Protein AF-A0A4Q7PN05-F1 (afdb_monomer)

Organism: NCBI:txid1796618

Radius of gyration: 28.29 Å; Cα contacts (8 Å, |Δi|>4): 437; chains: 1; bounding box: 83×48×104 Å

InterPro domains:
  IPR012902 Prokaryotic N-terminal methylation site [PF07963] (8-31)
  IPR012902 Prokaryotic N-terminal methylation site [PS00409] (10-30)
  IPR012902 Prokaryotic N-terminal methylation site [TIGR02532] (9-31)
  IPR040599 Pilin PilJ, C-terminal [PF18223] (161-257)
  IPR045584 Pilin-like [SSF54523] (12-116)

Mean predicted aligned error: 11.23 Å

Sequence (287 aa):
MSGRKESQKKGFTLVELIVVLVILAILAAILVPALLRYIDKAKSAEAVLSCRQLVNSSQAVATALYAKYPVNEVGEAINSADQKDEVKKLADVPGSLVGDIFIDTGKVSRLIYRHSDNTVVVYDVTQNPVYQIDPEATSSISAVEQAIRNGNQDASDLHANGNRYPGRESVIAEMVKNGGLLAVDSYQKRGTVYQNDSDQLYWRPYYIDITNPQSFLFANTGNTGHAKWEAKLVYYNGSIYQSTKKDANGNYIGISIASVSNTKNGGISDISQLPDWLTANGFVKVK

Secondary structure (DSSP, 8-state):
----------PPPHHHHHHHHHHHHHHHHHHHHHHHHHHHHHHHHHHHHHHHHHHHHHHHHHHHHTTTS-TTTHHHHTTSHHHHHHHHHHH--SSEEEEEEEEETTEEEEEEEE-TT--EEEEETTSSSSEEE-TTHHHHHHHHHHHHHHHHHHHHHHHHTT-SS--HHHHHHHHHHTT-PPBPPHHHHTTSTTTT-SSPEEEEEEES-SSS--EEEEEEES-SS----EESEEEETTEEEEE--B-TTS-B--EE-TTTT-GGGT--SSGGGHHHHHHHTTEEE--

Structure (mmCIF, N/CA/C/O backbone):
data_AF-A0A4Q7PN05-F1
#
_entry.id   AF-A0A4Q7PN05-F1
#
loop_
_atom_site.group_PDB
_atom_site.id
_atom_site.type_symbol
_atom_site.label_atom_id
_atom_site.label_alt_id
_atom_site.label_comp_id
_atom_site.label_asym_id
_atom_site.label_entity_id
_atom_site.label_seq_id
_atom_site.pdbx_PDB_ins_code
_atom_site.Cartn_x
_atom_site.Cartn_y
_atom_site.Cartn_z
_atom_site.occupancy
_atom_site.B_iso_or_equiv
_atom_site.auth_seq_id
_atom_site.auth_comp_id
_atom_site.auth_asym_id
_atom_site.auth_atom_id
_atom_site.pdbx_PDB_model_num
ATOM 1 N N . MET A 1 1 ? -59.391 -11.001 75.889 1.00 44.75 1 MET A N 1
ATOM 2 C CA . MET A 1 1 ? -59.526 -10.534 74.489 1.00 44.75 1 MET A CA 1
ATOM 3 C C . MET A 1 1 ? -58.151 -10.078 74.021 1.00 44.75 1 MET A C 1
ATOM 5 O O . MET A 1 1 ? -57.627 -9.129 74.584 1.00 44.75 1 MET A O 1
ATOM 9 N N . SER A 1 2 ? -57.518 -10.815 73.104 1.00 51.88 2 SER A N 1
ATOM 10 C CA . SER A 1 2 ? -56.170 -10.505 72.598 1.00 51.88 2 SER A CA 1
ATOM 11 C C . SER A 1 2 ? -56.290 -9.619 71.357 1.00 51.88 2 SER A C 1
ATOM 13 O O . SER A 1 2 ? -56.855 -10.046 70.351 1.00 51.88 2 SER A O 1
ATOM 15 N N . GLY A 1 3 ? -55.829 -8.370 71.447 1.00 51.62 3 GLY A N 1
ATOM 16 C CA . GLY A 1 3 ? -55.840 -7.417 70.338 1.00 51.62 3 GLY A CA 1
ATOM 17 C C . GLY A 1 3 ? -54.749 -7.751 69.322 1.00 51.62 3 GLY A C 1
ATOM 18 O O . GLY A 1 3 ? -53.561 -7.614 69.611 1.00 51.62 3 GLY A O 1
ATOM 19 N N . ARG A 1 4 ? -55.143 -8.190 68.123 1.00 62.84 4 ARG A N 1
ATOM 20 C CA . ARG A 1 4 ? -54.238 -8.365 66.978 1.00 62.84 4 ARG A CA 1
ATOM 21 C C . ARG A 1 4 ? -53.712 -6.987 66.556 1.00 62.84 4 ARG A C 1
ATOM 23 O O . ARG A 1 4 ? -54.477 -6.162 66.072 1.00 62.84 4 ARG A O 1
ATOM 30 N N . LYS A 1 5 ? -52.409 -6.737 66.728 1.00 60.91 5 LYS A N 1
ATOM 31 C CA . LYS A 1 5 ? -51.714 -5.623 66.064 1.00 60.91 5 LYS A CA 1
ATOM 32 C C . LYS A 1 5 ? -51.694 -5.908 64.562 1.00 60.91 5 LYS A C 1
ATOM 34 O O . LYS A 1 5 ? -50.945 -6.777 64.121 1.00 60.91 5 LYS A O 1
ATOM 39 N N . GLU A 1 6 ? -52.512 -5.202 63.788 1.00 64.06 6 GLU A N 1
ATOM 40 C CA . GLU A 1 6 ? -52.357 -5.157 62.335 1.00 64.06 6 GLU A CA 1
ATOM 41 C C . GLU A 1 6 ? -51.051 -4.433 62.001 1.00 64.06 6 GLU A C 1
ATOM 43 O O . GLU A 1 6 ? -50.861 -3.254 62.309 1.00 64.06 6 GLU A O 1
ATOM 48 N N . SER A 1 7 ? -50.113 -5.157 61.399 1.00 65.38 7 SER A N 1
ATOM 49 C CA . SER A 1 7 ? -48.927 -4.567 60.801 1.00 65.38 7 SER A CA 1
ATOM 50 C C . SER A 1 7 ? -49.359 -3.784 59.562 1.00 65.38 7 SER A C 1
ATOM 52 O O . SER A 1 7 ? -49.686 -4.364 58.528 1.00 65.38 7 SER A O 1
ATOM 54 N N . GLN A 1 8 ? -49.373 -2.452 59.661 1.00 64.62 8 GLN A N 1
ATOM 55 C CA . GLN A 1 8 ? -49.556 -1.591 58.495 1.00 64.62 8 GLN A CA 1
ATOM 56 C C . GLN A 1 8 ? -48.448 -1.898 57.485 1.00 64.62 8 GLN A C 1
ATOM 58 O O . GLN A 1 8 ? -47.282 -1.544 57.682 1.00 64.62 8 GLN A O 1
ATOM 63 N N . LYS A 1 9 ? -48.803 -2.593 56.403 1.00 64.94 9 LYS A N 1
ATOM 64 C CA . LYS A 1 9 ? -47.917 -2.767 55.258 1.00 64.94 9 LYS A CA 1
ATOM 65 C C . LYS A 1 9 ? -47.747 -1.392 54.619 1.00 64.94 9 LYS A C 1
ATOM 67 O O . LYS A 1 9 ? -48.668 -0.895 53.979 1.00 64.94 9 LYS A O 1
ATOM 72 N N . LYS A 1 10 ? -46.586 -0.764 54.825 1.00 68.50 10 LYS A N 1
ATOM 73 C CA . LYS A 1 10 ? -46.183 0.442 54.093 1.00 68.50 10 LYS A CA 1
ATOM 74 C C . LYS A 1 10 ? -46.080 0.071 52.611 1.00 68.50 10 LYS A C 1
ATOM 76 O O . LYS A 1 10 ? -45.123 -0.582 52.205 1.00 68.50 10 LYS A O 1
ATOM 81 N N . GLY A 1 11 ? -47.117 0.390 51.841 1.00 70.31 11 GLY A N 1
ATOM 82 C CA . GLY A 1 11 ? -47.121 0.229 50.392 1.00 70.31 11 GLY A CA 1
ATOM 83 C C . GLY A 1 11 ? -46.230 1.286 49.752 1.00 70.31 11 GLY A C 1
ATOM 84 O O . GLY A 1 11 ? -46.297 2.453 50.127 1.00 70.31 11 GLY A O 1
ATOM 85 N N . PHE A 1 12 ? -45.391 0.861 48.811 1.00 75.81 12 PHE A N 1
ATOM 86 C CA . PHE A 1 12 ? -44.580 1.747 47.978 1.00 75.81 12 PHE A CA 1
ATOM 87 C C . PHE A 1 12 ? -45.509 2.661 47.167 1.00 75.81 12 PHE A C 1
ATOM 89 O O . PHE A 1 12 ? -46.491 2.179 46.593 1.00 75.81 12 PHE A O 1
ATOM 96 N N . THR A 1 13 ? -45.246 3.967 47.125 1.00 87.25 13 THR A N 1
ATOM 97 C CA . THR A 1 13 ? -46.097 4.889 46.359 1.00 87.25 13 THR A CA 1
ATOM 98 C C . THR A 1 13 ? -45.749 4.834 44.868 1.00 87.25 13 THR A C 1
ATOM 100 O O . THR A 1 13 ? -44.591 4.660 44.488 1.00 87.25 13 THR A O 1
ATOM 103 N N . LEU A 1 14 ? -46.743 5.015 43.988 1.00 86.31 14 LEU A N 1
ATOM 104 C CA . LEU A 1 14 ? -46.501 5.130 42.538 1.00 86.31 14 LEU A CA 1
ATOM 105 C C . LEU A 1 14 ? -45.547 6.291 42.211 1.00 86.31 14 LEU A C 1
ATOM 107 O O . LEU A 1 14 ? -44.767 6.205 41.266 1.00 86.31 14 LEU A O 1
ATOM 111 N N . VAL A 1 15 ? -45.587 7.355 43.018 1.00 90.19 15 VAL A N 1
ATOM 112 C CA . VAL A 1 15 ? -44.711 8.523 42.875 1.00 90.19 15 VAL A CA 1
ATOM 113 C C . VAL A 1 15 ? -43.251 8.153 43.143 1.00 90.19 15 VAL A C 1
ATOM 115 O O . VAL A 1 15 ? -42.394 8.492 42.331 1.00 90.19 15 VAL A O 1
ATOM 118 N N . GLU A 1 16 ? -42.956 7.411 44.217 1.00 88.56 16 GLU A N 1
ATOM 119 C CA . GLU A 1 16 ? -41.589 6.944 44.509 1.00 88.56 16 GLU A CA 1
ATOM 120 C C . GLU A 1 16 ? -41.024 6.087 43.374 1.00 88.56 16 GLU A C 1
ATOM 122 O O . GLU A 1 16 ? -39.863 6.247 43.002 1.00 88.56 16 GLU A O 1
ATOM 127 N N . LEU A 1 17 ? -41.846 5.223 42.770 1.00 89.69 17 LEU A N 1
ATOM 128 C CA . LEU A 1 17 ? -41.410 4.400 41.644 1.00 89.69 17 LEU A CA 1
ATOM 129 C C . LEU A 1 17 ? -41.073 5.254 40.409 1.00 89.69 17 LEU A C 1
ATOM 131 O O . LEU A 1 17 ? -40.029 5.056 39.790 1.00 89.69 17 LEU A O 1
ATOM 135 N N . ILE A 1 18 ? -41.925 6.223 40.061 1.00 93.50 18 ILE A N 1
ATOM 136 C CA . ILE A 1 18 ? -41.719 7.077 38.880 1.00 93.50 18 ILE A CA 1
ATOM 137 C C . ILE A 1 18 ? -40.471 7.951 39.044 1.00 93.50 18 ILE A C 1
ATOM 139 O O . ILE A 1 18 ? -39.690 8.064 38.102 1.00 93.50 18 ILE A O 1
ATOM 143 N N . VAL A 1 19 ? -40.234 8.521 40.231 1.00 93.56 19 VAL A N 1
ATOM 144 C CA . VAL A 1 19 ? -39.029 9.331 40.489 1.00 93.56 19 VAL A CA 1
ATOM 145 C C . VAL A 1 19 ? -37.759 8.496 40.303 1.00 93.56 19 VAL A C 1
ATOM 147 O O . VAL A 1 19 ? -36.818 8.950 39.651 1.00 93.56 19 VAL A O 1
ATOM 150 N N . VAL A 1 20 ? -37.740 7.256 40.803 1.00 94.25 20 VAL A N 1
ATOM 151 C CA . VAL A 1 20 ? -36.597 6.346 40.620 1.00 94.25 20 VAL A CA 1
ATOM 152 C C . VAL A 1 20 ? -36.382 6.016 39.142 1.00 94.25 20 VAL A C 1
ATOM 154 O O . VAL A 1 20 ? -35.250 6.084 38.665 1.00 94.25 20 VAL A O 1
ATOM 157 N N . LEU A 1 21 ? -37.449 5.716 38.395 1.00 94.81 21 LEU A N 1
ATOM 158 C CA . LEU A 1 21 ? -37.356 5.435 36.958 1.00 94.81 21 LEU A CA 1
ATOM 159 C C . LEU A 1 21 ? -36.824 6.636 36.166 1.00 94.81 21 LEU A C 1
ATOM 161 O O . LEU A 1 21 ? -36.001 6.454 35.271 1.00 94.81 21 LEU A O 1
ATOM 165 N N . VAL A 1 22 ? -37.238 7.857 36.518 1.00 96.38 22 VAL A N 1
ATOM 166 C CA . VAL A 1 22 ? -36.736 9.089 35.891 1.00 96.38 22 VAL A CA 1
ATOM 167 C C . VAL A 1 22 ? -35.238 9.264 36.151 1.00 96.38 22 VAL A C 1
ATOM 169 O O . VAL A 1 22 ? -34.487 9.537 35.216 1.00 96.38 22 VAL A O 1
ATOM 172 N N . ILE A 1 23 ? -34.776 9.053 37.387 1.00 96.25 23 ILE A N 1
ATOM 173 C CA . ILE A 1 23 ? -33.344 9.148 37.717 1.00 96.25 23 ILE A CA 1
ATOM 174 C C . ILE A 1 23 ? -32.539 8.081 36.956 1.00 96.25 23 ILE A C 1
ATOM 176 O O . ILE A 1 23 ? -31.510 8.403 36.362 1.00 96.25 23 ILE A O 1
ATOM 180 N N . LEU A 1 24 ? -33.016 6.830 36.912 1.00 96.19 24 LEU A N 1
ATOM 181 C CA . LEU A 1 24 ? -32.369 5.750 36.155 1.00 96.19 24 LEU A CA 1
ATOM 182 C C . LEU A 1 24 ? -32.301 6.057 34.655 1.00 96.19 24 LEU A C 1
ATOM 184 O O . LEU A 1 24 ? -31.268 5.807 34.034 1.00 96.19 24 LEU A O 1
ATOM 188 N N . ALA A 1 25 ? -33.359 6.636 34.083 1.00 95.88 25 ALA A N 1
ATOM 189 C CA . ALA A 1 25 ? -33.387 7.027 32.677 1.00 95.88 25 ALA A CA 1
ATOM 190 C C . ALA A 1 25 ? -32.345 8.113 32.360 1.00 95.88 25 ALA A C 1
ATOM 192 O O . ALA A 1 25 ? -31.621 7.992 31.372 1.00 95.88 25 ALA A O 1
ATOM 193 N N . ILE A 1 26 ? -32.213 9.135 33.215 1.00 96.19 26 ILE A N 1
ATOM 194 C CA . ILE A 1 26 ? -31.213 10.204 33.048 1.00 96.19 26 ILE A CA 1
ATOM 195 C C . ILE A 1 26 ? -29.788 9.639 33.142 1.00 96.19 26 ILE A C 1
ATOM 197 O O . ILE A 1 26 ? -28.943 9.951 32.302 1.00 96.19 26 ILE A O 1
ATOM 201 N N . LEU A 1 27 ? -29.516 8.778 34.130 1.00 96.44 27 LEU A N 1
ATOM 202 C CA . LEU A 1 27 ? -28.201 8.149 34.288 1.00 96.44 27 LEU A CA 1
ATOM 203 C C . LEU A 1 27 ? -27.853 7.250 33.096 1.00 96.44 27 LEU A C 1
ATOM 205 O O . LEU A 1 27 ? -26.744 7.333 32.567 1.00 96.44 27 LEU A O 1
ATOM 209 N N . ALA A 1 28 ? -28.802 6.427 32.640 1.00 93.69 28 ALA A N 1
ATOM 210 C CA . ALA A 1 28 ? -28.613 5.558 31.484 1.00 93.69 28 ALA A CA 1
ATOM 211 C C . ALA A 1 28 ? -28.325 6.363 30.205 1.00 93.69 28 ALA A C 1
ATOM 213 O O . ALA A 1 28 ? -27.425 5.996 29.449 1.00 93.69 28 ALA A O 1
ATOM 214 N N . ALA A 1 29 ? -29.020 7.487 29.994 1.00 94.56 29 ALA A N 1
ATOM 215 C CA . ALA A 1 29 ? -28.828 8.344 28.822 1.00 94.56 29 ALA A CA 1
ATOM 216 C C . ALA A 1 29 ? -27.398 8.905 28.707 1.00 94.56 29 ALA A C 1
ATOM 218 O O . ALA A 1 29 ? -26.887 9.052 27.600 1.00 94.56 29 ALA A O 1
ATOM 219 N N . ILE A 1 30 ? -26.734 9.180 29.835 1.00 92.88 30 ILE A N 1
ATOM 220 C CA . ILE A 1 30 ? -25.345 9.669 29.860 1.00 92.88 30 ILE A CA 1
ATOM 221 C C . ILE A 1 30 ? -24.347 8.501 29.800 1.00 92.88 30 ILE A C 1
ATOM 223 O O . ILE A 1 30 ? -23.320 8.587 29.124 1.00 92.88 30 ILE A O 1
ATOM 227 N N . LEU A 1 31 ? -24.640 7.395 30.490 1.00 91.12 31 LEU A N 1
ATOM 228 C CA . LEU A 1 31 ? -23.720 6.266 30.637 1.00 91.12 31 LEU A CA 1
ATOM 229 C C . LEU A 1 31 ? -23.560 5.445 29.350 1.00 91.12 31 LEU A C 1
ATOM 231 O O . LEU A 1 31 ? -22.439 5.077 29.001 1.00 91.12 31 LEU A O 1
ATOM 235 N N . VAL A 1 32 ? -24.654 5.165 28.635 1.00 87.56 32 VAL A N 1
ATOM 236 C CA . VAL A 1 32 ? -24.642 4.332 27.419 1.00 87.56 32 VAL A CA 1
ATOM 237 C C . VAL A 1 32 ? -23.693 4.869 26.334 1.00 87.56 32 VAL A C 1
ATOM 239 O O . VAL A 1 32 ? -22.823 4.108 25.905 1.00 87.56 32 VAL A O 1
ATOM 242 N N . PRO A 1 33 ? -23.760 6.146 25.897 1.00 80.38 33 PRO A N 1
ATOM 243 C CA . PRO A 1 33 ? -22.845 6.650 24.869 1.00 80.38 33 PRO A CA 1
ATOM 244 C C . PRO A 1 33 ? -21.384 6.670 25.336 1.00 80.38 33 PRO A C 1
ATOM 246 O O . PRO A 1 33 ? -20.478 6.428 24.537 1.00 80.38 33 PRO A O 1
ATOM 249 N N . ALA A 1 34 ? -21.130 6.916 26.626 1.00 83.19 34 ALA A N 1
ATOM 250 C CA . ALA A 1 34 ? -19.782 6.840 27.180 1.00 83.19 34 ALA A CA 1
ATOM 251 C C . ALA A 1 34 ? -19.235 5.406 27.116 1.00 83.19 34 ALA A C 1
ATOM 253 O O . ALA A 1 34 ? -18.113 5.202 26.651 1.00 83.19 34 ALA A O 1
ATOM 254 N N . LEU A 1 35 ? -20.037 4.417 27.520 1.00 86.00 35 LEU A N 1
ATOM 255 C CA . LEU A 1 35 ? -19.669 3.003 27.486 1.00 86.00 35 LEU A CA 1
ATOM 256 C C . LEU A 1 35 ? -19.366 2.522 26.060 1.00 86.00 35 LEU A C 1
ATOM 258 O O . LEU A 1 35 ? -18.347 1.868 25.853 1.00 86.00 35 LEU A O 1
ATOM 262 N N . LEU A 1 36 ? -20.193 2.892 25.076 1.00 78.25 36 LEU A N 1
ATOM 263 C CA . LEU A 1 36 ? -19.959 2.545 23.668 1.00 78.25 36 LEU A CA 1
ATOM 264 C C . LEU A 1 36 ? -18.602 3.068 23.174 1.00 78.25 36 LEU A C 1
ATOM 266 O O . LEU A 1 36 ? -17.814 2.305 22.623 1.00 78.25 36 LEU A O 1
ATOM 270 N N . ARG A 1 37 ? -18.256 4.324 23.487 1.00 72.81 37 ARG A N 1
ATOM 271 C CA . ARG A 1 37 ? -16.940 4.891 23.139 1.00 72.81 37 ARG A CA 1
ATOM 272 C C . ARG A 1 37 ? -15.773 4.150 23.795 1.00 72.81 37 ARG A C 1
ATOM 274 O O . ARG A 1 37 ? -14.710 4.028 23.188 1.00 72.81 37 ARG A O 1
ATOM 281 N N . TYR A 1 38 ? -15.938 3.684 25.034 1.00 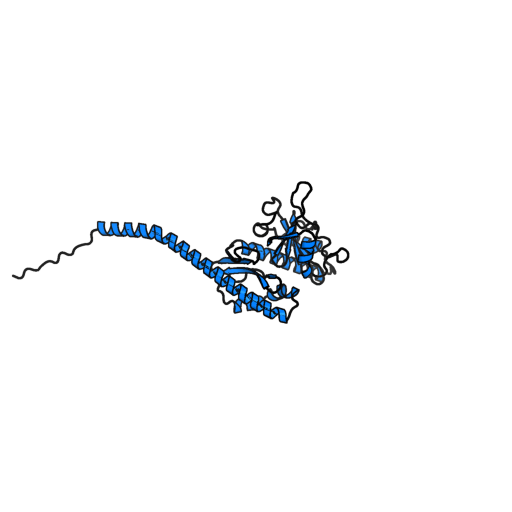85.81 38 TYR A N 1
ATOM 282 C CA . TYR A 1 38 ? -14.913 2.878 25.705 1.00 85.81 38 TYR A CA 1
ATOM 283 C C . TYR A 1 38 ? -14.732 1.516 25.035 1.00 85.81 38 TYR A C 1
ATOM 285 O O . TYR A 1 38 ? -13.593 1.086 24.859 1.00 85.81 38 TYR A O 1
ATOM 293 N N . ILE A 1 39 ? -15.829 0.875 24.627 1.00 82.12 39 ILE A N 1
ATOM 294 C CA . ILE A 1 39 ? -15.796 -0.391 23.889 1.00 82.12 39 ILE A CA 1
ATOM 295 C C . ILE A 1 39 ? -15.078 -0.202 22.548 1.00 82.12 39 ILE A C 1
ATOM 297 O O . ILE A 1 39 ? -14.166 -0.966 22.242 1.00 82.12 39 ILE A O 1
ATOM 301 N N . ASP A 1 40 ? -15.409 0.842 21.786 1.00 75.50 40 ASP A N 1
ATOM 302 C CA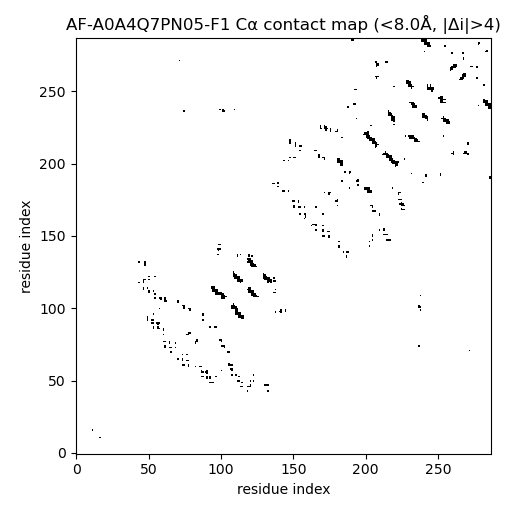 . ASP A 1 40 ? -14.767 1.114 20.492 1.00 75.50 40 ASP A CA 1
ATOM 303 C C . ASP A 1 40 ? -13.268 1.402 20.644 1.00 75.50 40 ASP A C 1
ATOM 305 O O . ASP A 1 40 ? -12.445 0.927 19.857 1.00 75.50 40 ASP A O 1
ATOM 309 N N . LYS A 1 41 ? -12.884 2.125 21.704 1.00 82.31 41 LYS A N 1
ATOM 310 C CA . LYS A 1 41 ? -11.476 2.367 22.036 1.00 82.31 41 LYS A CA 1
ATOM 311 C C . LYS A 1 41 ? -10.745 1.078 22.419 1.00 82.31 41 LYS A C 1
ATOM 313 O O . LYS A 1 41 ? -9.588 0.915 22.036 1.00 82.31 41 LYS A O 1
ATOM 318 N N . ALA A 1 42 ? -11.393 0.182 23.162 1.00 85.81 42 ALA A N 1
ATOM 319 C CA . ALA A 1 42 ? -10.818 -1.108 23.536 1.00 85.81 42 ALA A CA 1
ATOM 320 C C . ALA A 1 42 ? -10.600 -1.997 22.304 1.00 85.81 42 ALA A C 1
ATOM 322 O O . ALA A 1 42 ? -9.487 -2.477 22.107 1.00 85.81 42 ALA A O 1
ATOM 323 N N . LYS A 1 43 ? -11.606 -2.108 21.426 1.00 87.19 43 LYS A N 1
ATOM 324 C CA . LYS A 1 43 ? -11.507 -2.826 20.142 1.00 87.19 43 LYS A CA 1
ATOM 325 C C . LYS A 1 43 ? -10.391 -2.278 19.257 1.00 87.19 43 LYS A C 1
ATOM 327 O O . LYS A 1 43 ? -9.555 -3.020 18.755 1.00 87.19 43 LYS A O 1
ATOM 332 N N . SER A 1 44 ? -10.323 -0.952 19.134 1.00 86.50 44 SER A N 1
ATOM 333 C CA . SER A 1 44 ? -9.263 -0.259 18.395 1.00 86.50 44 SER A CA 1
ATOM 334 C C . SER A 1 44 ? -7.869 -0.592 18.941 1.00 86.50 44 SER A C 1
ATOM 336 O O . SER A 1 44 ? -6.941 -0.858 18.178 1.00 86.50 44 SER A O 1
ATOM 338 N N . ALA A 1 45 ? -7.709 -0.599 20.267 1.00 91.69 45 ALA A N 1
ATOM 339 C CA . ALA A 1 45 ? -6.445 -0.942 20.909 1.00 91.69 45 ALA A CA 1
ATOM 340 C C . ALA A 1 45 ? -6.073 -2.419 20.699 1.00 91.69 45 ALA A C 1
ATOM 342 O O . ALA A 1 45 ? -4.921 -2.715 20.384 1.00 91.69 45 ALA A O 1
ATOM 343 N N . GLU A 1 46 ? -7.038 -3.330 20.820 1.00 95.31 46 GLU A N 1
ATOM 344 C CA . GLU A 1 46 ? -6.862 -4.765 20.572 1.00 95.31 46 GLU A CA 1
ATOM 345 C C . GLU A 1 46 ? -6.442 -5.049 19.123 1.00 95.31 46 GLU A C 1
ATOM 347 O O . GLU A 1 46 ? -5.487 -5.794 18.884 1.00 95.31 46 GLU A O 1
ATOM 352 N N . ALA A 1 47 ? -7.074 -4.384 18.151 1.00 94.00 47 ALA A N 1
ATOM 353 C CA . ALA A 1 47 ? -6.708 -4.493 16.743 1.00 94.00 47 ALA A CA 1
ATOM 354 C C . ALA A 1 47 ? -5.268 -4.016 16.487 1.00 94.00 47 ALA A C 1
ATOM 356 O O . ALA A 1 47 ? -4.516 -4.669 15.762 1.00 94.00 47 ALA A O 1
ATOM 357 N N . VAL A 1 48 ? -4.846 -2.909 17.113 1.00 96.00 48 VAL A N 1
ATOM 358 C CA . VAL A 1 48 ? -3.466 -2.400 17.005 1.00 96.00 48 VAL A CA 1
ATOM 359 C C . VAL A 1 48 ? -2.458 -3.347 17.662 1.00 96.00 48 VAL A C 1
ATOM 361 O O . VAL A 1 48 ? -1.377 -3.554 17.111 1.00 96.00 48 VAL A O 1
ATOM 364 N N . LEU A 1 49 ? -2.786 -3.942 18.813 1.00 97.12 49 LEU A N 1
ATOM 365 C CA . LEU A 1 49 ? -1.934 -4.938 19.474 1.00 97.12 49 LEU A CA 1
ATOM 366 C C . LEU A 1 49 ? -1.787 -6.207 18.629 1.00 97.12 49 LEU A C 1
ATOM 368 O O . LEU A 1 49 ? -0.671 -6.679 18.427 1.00 97.12 49 LEU A O 1
ATOM 372 N N . SER A 1 50 ? -2.888 -6.695 18.061 1.00 97.50 50 SER A N 1
ATOM 373 C CA . SER A 1 50 ? -2.872 -7.828 17.133 1.00 97.50 50 SER A CA 1
ATOM 374 C C . SER A 1 50 ? -2.030 -7.522 15.889 1.00 97.50 50 SER A C 1
ATOM 376 O O . SER A 1 50 ? -1.212 -8.334 15.468 1.00 97.50 50 SER A O 1
ATOM 378 N N . CYS A 1 51 ? -2.155 -6.313 15.329 1.00 96.88 51 CYS A N 1
ATOM 379 C CA . CYS A 1 51 ? -1.320 -5.877 14.210 1.00 96.88 51 CYS A CA 1
ATOM 380 C C . CYS A 1 51 ? 0.174 -5.867 14.583 1.00 96.88 51 CYS A C 1
ATOM 382 O O . CYS A 1 51 ? 0.998 -6.363 13.822 1.00 96.88 51 CYS A O 1
ATOM 384 N N . ARG A 1 52 ? 0.539 -5.388 15.781 1.00 97.62 52 ARG A N 1
ATOM 385 C CA . ARG A 1 52 ? 1.927 -5.453 16.286 1.00 97.62 52 ARG A CA 1
ATOM 386 C C . ARG A 1 52 ? 2.448 -6.886 16.371 1.00 97.62 52 ARG A C 1
ATOM 388 O O . ARG A 1 52 ? 3.589 -7.139 15.994 1.00 97.62 52 ARG A O 1
ATOM 395 N N . GLN A 1 53 ? 1.627 -7.816 16.852 1.00 97.88 53 GLN A N 1
ATOM 396 C CA . GLN A 1 53 ? 1.990 -9.231 16.920 1.00 97.88 53 GLN A CA 1
ATOM 397 C C . GLN A 1 53 ? 2.210 -9.811 15.518 1.00 97.88 53 GLN A C 1
ATOM 399 O O . GLN A 1 53 ? 3.222 -10.467 15.282 1.00 97.88 53 GLN A O 1
ATOM 404 N N . LEU A 1 54 ? 1.350 -9.459 14.558 1.00 97.56 54 LEU A N 1
ATOM 405 C CA . LEU A 1 54 ? 1.522 -9.837 13.157 1.00 97.56 54 LEU A CA 1
ATOM 406 C C . LEU A 1 54 ? 2.810 -9.263 12.543 1.00 97.56 54 LEU A C 1
ATOM 408 O O . LEU A 1 54 ? 3.507 -9.983 11.830 1.00 97.56 54 LEU A O 1
ATOM 412 N N . VAL A 1 55 ? 3.162 -8.005 12.834 1.00 97.88 55 VAL A N 1
ATOM 413 C CA . VAL A 1 55 ? 4.434 -7.388 12.401 1.00 97.88 55 VAL A CA 1
ATOM 414 C C . VAL A 1 55 ? 5.630 -8.154 12.961 1.00 97.88 55 VAL A C 1
ATOM 416 O O . VAL A 1 55 ? 6.554 -8.468 12.214 1.00 97.88 55 VAL A O 1
ATOM 419 N N . ASN A 1 56 ? 5.607 -8.508 14.247 1.00 97.94 56 ASN A N 1
ATOM 420 C CA . ASN A 1 56 ? 6.694 -9.259 14.875 1.00 97.94 56 ASN A CA 1
ATOM 421 C C . ASN A 1 56 ? 6.864 -10.653 14.253 1.00 97.94 56 ASN A C 1
ATOM 423 O O . ASN A 1 56 ? 7.987 -11.056 13.951 1.00 97.94 56 ASN A O 1
ATOM 427 N N . SER A 1 57 ? 5.765 -11.368 14.007 1.00 98.00 57 SER A N 1
ATOM 428 C CA . SER A 1 57 ? 5.804 -12.679 13.347 1.00 98.00 57 SER A CA 1
ATOM 429 C C . SER A 1 57 ? 6.258 -12.573 11.892 1.00 98.00 57 SER A C 1
ATOM 431 O O . SER A 1 57 ? 7.085 -13.366 11.447 1.00 98.00 57 SER A O 1
ATOM 433 N N . SER A 1 58 ? 5.810 -11.538 11.174 1.00 97.56 58 SER A N 1
ATOM 434 C CA . SER A 1 58 ? 6.289 -11.220 9.822 1.00 97.56 58 SER A CA 1
ATOM 435 C C . SER A 1 58 ? 7.799 -10.974 9.811 1.00 97.56 58 SER A C 1
ATOM 437 O O . SER A 1 58 ? 8.513 -11.512 8.968 1.00 97.56 58 SER A O 1
ATOM 439 N N . GLN A 1 59 ? 8.311 -10.222 10.789 1.00 97.56 59 GLN A N 1
ATOM 440 C CA . GLN A 1 59 ? 9.743 -9.976 10.940 1.00 97.56 59 GLN A CA 1
ATOM 441 C C . GLN A 1 59 ? 10.519 -11.262 11.249 1.00 97.56 59 GLN A C 1
ATOM 443 O O . GLN A 1 59 ? 11.621 -11.447 10.727 1.00 97.56 59 GLN A O 1
ATOM 448 N N . ALA A 1 60 ? 9.974 -12.158 12.075 1.00 97.44 60 ALA A N 1
ATOM 449 C CA . ALA A 1 60 ? 10.609 -13.437 12.380 1.00 97.44 60 ALA A CA 1
ATOM 450 C C . ALA A 1 60 ? 10.741 -14.314 11.123 1.00 97.44 60 ALA A C 1
ATOM 452 O O . ALA A 1 60 ? 11.833 -14.811 10.837 1.00 97.44 60 ALA A O 1
ATOM 453 N N . VAL A 1 61 ? 9.672 -14.426 10.326 1.00 97.00 61 VAL A N 1
ATOM 454 C CA . VAL A 1 61 ? 9.689 -15.170 9.054 1.00 97.00 61 VAL A CA 1
ATOM 455 C C . VAL A 1 61 ? 10.642 -14.524 8.050 1.00 97.00 61 VAL A C 1
ATOM 457 O O . VAL A 1 61 ? 11.490 -15.216 7.491 1.00 97.00 61 VAL A O 1
ATOM 460 N N . ALA A 1 62 ? 10.594 -13.197 7.885 1.00 95.56 62 ALA A N 1
ATOM 461 C CA . ALA A 1 62 ? 11.539 -12.464 7.039 1.00 95.56 62 ALA A CA 1
ATOM 462 C C . ALA A 1 62 ? 12.996 -12.770 7.420 1.00 95.56 62 ALA 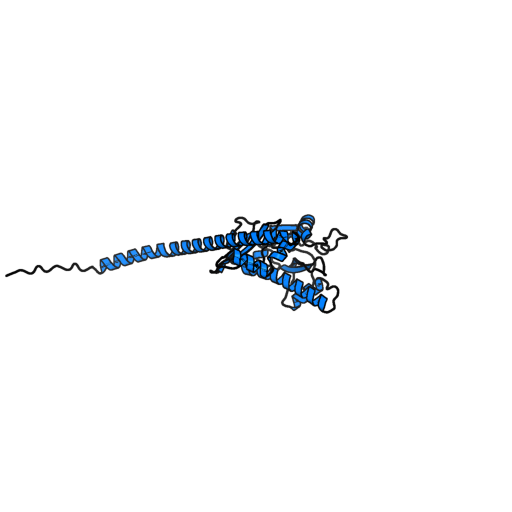A C 1
ATOM 464 O O . ALA A 1 62 ? 13.827 -13.056 6.562 1.00 95.56 62 ALA A O 1
ATOM 465 N N . THR A 1 63 ? 13.290 -12.770 8.724 1.00 95.38 63 THR A N 1
ATOM 466 C CA . THR A 1 63 ? 14.623 -13.075 9.264 1.00 95.38 63 THR A CA 1
ATOM 467 C C . THR A 1 63 ? 15.078 -14.487 8.896 1.00 95.38 63 THR A C 1
ATOM 469 O O . THR A 1 63 ? 16.224 -14.675 8.494 1.00 95.38 63 THR A O 1
ATOM 472 N N . ALA A 1 64 ? 14.184 -15.477 8.972 1.00 94.69 64 ALA A N 1
ATOM 473 C CA . ALA A 1 64 ? 14.485 -16.847 8.557 1.00 94.69 64 ALA A CA 1
ATOM 474 C C . ALA A 1 64 ? 14.726 -16.969 7.040 1.00 94.69 64 ALA A C 1
ATOM 476 O O . ALA A 1 64 ? 15.556 -17.771 6.606 1.00 94.69 64 ALA A O 1
ATOM 477 N N . LEU A 1 65 ? 14.029 -16.169 6.229 1.00 94.38 65 LEU A N 1
ATOM 478 C CA . LEU A 1 65 ? 14.173 -16.167 4.772 1.00 94.38 65 LEU A CA 1
ATOM 479 C C . LEU A 1 65 ? 15.500 -15.564 4.302 1.00 94.38 65 LEU A C 1
ATOM 481 O O . LEU A 1 65 ? 16.040 -16.045 3.309 1.00 94.38 65 LEU A O 1
ATOM 485 N N . TYR A 1 66 ? 16.089 -14.617 5.040 1.00 92.25 66 TYR A N 1
ATOM 486 C CA . TYR A 1 66 ? 17.427 -14.089 4.724 1.00 92.25 66 TYR A CA 1
ATOM 487 C C . TYR A 1 66 ? 18.538 -15.149 4.749 1.00 92.25 66 TYR A C 1
ATOM 489 O O . TYR A 1 66 ? 19.595 -14.938 4.162 1.00 92.25 66 TYR A O 1
ATOM 497 N N . ALA A 1 67 ? 18.322 -16.299 5.394 1.00 91.50 67 ALA A N 1
ATOM 498 C CA . ALA A 1 67 ? 19.264 -17.418 5.337 1.00 91.50 67 ALA A CA 1
ATOM 499 C C . ALA A 1 67 ? 19.169 -18.231 4.030 1.00 91.50 67 ALA A C 1
ATOM 501 O O . ALA A 1 67 ? 20.039 -19.057 3.763 1.00 91.50 67 ALA A O 1
ATOM 502 N N . LYS A 1 68 ? 18.099 -18.046 3.246 1.00 90.75 68 LYS A N 1
ATOM 503 C CA . LYS A 1 68 ? 17.770 -18.856 2.061 1.00 90.75 68 LYS A CA 1
ATOM 504 C C . LYS A 1 68 ? 17.736 -18.055 0.763 1.00 90.75 68 LYS A C 1
ATOM 506 O O . LYS A 1 68 ? 17.993 -18.632 -0.287 1.00 90.75 68 LYS A O 1
ATOM 511 N N . TYR A 1 69 ? 17.419 -16.766 0.840 1.00 85.88 69 TYR A N 1
ATOM 512 C CA . TYR A 1 69 ? 17.221 -15.899 -0.317 1.00 85.88 69 TYR A CA 1
ATOM 513 C C . TYR A 1 69 ? 18.139 -14.670 -0.255 1.00 85.88 69 TYR A C 1
ATOM 515 O O . TYR A 1 69 ? 18.409 -14.165 0.842 1.00 85.88 69 TYR A O 1
ATOM 523 N N . PRO A 1 70 ? 18.593 -14.155 -1.411 1.00 83.06 70 PRO A N 1
ATOM 524 C CA . PRO A 1 70 ? 19.195 -12.831 -1.519 1.00 83.06 70 PRO A CA 1
ATOM 525 C C . PRO A 1 70 ? 18.313 -11.743 -0.896 1.00 83.06 70 PRO A C 1
ATOM 527 O O . PRO A 1 70 ? 17.085 -11.829 -0.909 1.00 83.06 70 PRO A O 1
ATOM 530 N N . VAL A 1 71 ? 18.935 -10.684 -0.369 1.00 79.56 71 VAL A N 1
ATOM 531 C CA . VAL A 1 71 ? 18.230 -9.615 0.366 1.00 79.56 71 VAL A CA 1
ATOM 532 C C . VAL A 1 71 ? 17.113 -8.969 -0.461 1.00 79.56 71 VAL A C 1
ATOM 534 O O . VAL A 1 71 ? 16.052 -8.662 0.077 1.00 79.56 71 VAL A O 1
ATOM 537 N N . ASN A 1 72 ? 17.340 -8.790 -1.761 1.00 71.88 72 ASN A N 1
ATOM 538 C CA . ASN A 1 72 ? 16.387 -8.215 -2.711 1.00 71.88 72 ASN A CA 1
ATOM 539 C C . ASN A 1 72 ? 15.213 -9.144 -3.066 1.00 71.88 72 ASN A C 1
ATOM 541 O O . ASN A 1 72 ? 14.218 -8.661 -3.593 1.00 71.88 72 ASN A O 1
ATOM 545 N N . GLU A 1 73 ? 15.288 -10.436 -2.747 1.00 79.75 73 GLU A N 1
ATOM 546 C CA . GLU A 1 73 ? 14.244 -11.422 -3.061 1.00 79.75 73 GLU A CA 1
ATOM 547 C C . GLU A 1 73 ? 13.360 -11.764 -1.851 1.00 79.75 73 GLU A C 1
ATOM 549 O O . GLU A 1 73 ? 12.265 -12.304 -2.007 1.00 79.75 73 GLU A O 1
ATOM 554 N N . VAL A 1 74 ? 13.778 -11.414 -0.626 1.00 85.00 74 VAL A N 1
ATOM 555 C CA . VAL A 1 74 ? 13.021 -11.754 0.595 1.00 85.00 74 VAL A CA 1
ATOM 556 C C . VAL A 1 74 ? 11.620 -11.141 0.607 1.00 85.00 74 VAL A C 1
ATOM 558 O O . VAL A 1 74 ? 10.687 -11.777 1.099 1.00 85.00 74 VAL A O 1
ATOM 561 N N . GLY A 1 75 ? 11.455 -9.937 0.049 1.00 81.56 75 GLY A N 1
ATOM 562 C CA . GLY A 1 75 ? 10.148 -9.291 -0.088 1.00 81.56 75 GLY A CA 1
ATOM 563 C C . GLY A 1 75 ? 9.172 -10.104 -0.941 1.00 81.56 75 GLY A C 1
ATOM 564 O O . GLY A 1 75 ? 8.001 -10.197 -0.600 1.00 81.56 75 GLY A O 1
ATOM 565 N N . GLU A 1 76 ? 9.634 -10.765 -1.998 1.00 78.56 76 GLU A N 1
ATOM 566 C CA . GLU A 1 76 ? 8.784 -11.668 -2.780 1.00 78.56 76 GLU A CA 1
ATOM 567 C C . GLU A 1 76 ? 8.573 -12.998 -2.045 1.00 78.56 76 GLU A C 1
ATOM 569 O O . GLU A 1 76 ? 7.442 -13.467 -1.901 1.00 78.56 76 GLU A O 1
ATOM 574 N N . ALA A 1 77 ? 9.648 -13.570 -1.494 1.00 86.19 77 ALA A N 1
ATOM 575 C CA . ALA A 1 77 ? 9.612 -14.871 -0.834 1.00 86.19 77 ALA A CA 1
ATOM 576 C C . ALA A 1 77 ? 8.629 -14.915 0.349 1.00 86.19 77 ALA A C 1
ATOM 578 O O . ALA A 1 77 ? 7.850 -15.869 0.466 1.00 86.19 77 ALA A O 1
ATOM 579 N N . ILE A 1 78 ? 8.613 -13.881 1.205 1.00 91.69 78 ILE A N 1
ATOM 580 C CA . ILE A 1 78 ? 7.686 -13.805 2.349 1.00 91.69 78 ILE A CA 1
ATOM 581 C C . ILE A 1 78 ? 6.223 -13.730 1.911 1.00 91.69 78 ILE A C 1
ATOM 583 O O . ILE A 1 78 ? 5.330 -14.112 2.666 1.00 91.69 78 ILE A O 1
ATOM 587 N N . ASN A 1 79 ? 5.970 -13.254 0.691 1.00 86.56 79 ASN A N 1
ATOM 588 C CA . ASN A 1 79 ? 4.624 -13.076 0.177 1.00 86.56 79 ASN A CA 1
ATOM 589 C C . ASN A 1 79 ? 4.051 -14.316 -0.522 1.00 86.56 79 ASN A C 1
ATOM 591 O O . ASN A 1 79 ? 2.873 -14.309 -0.891 1.00 86.56 79 ASN A O 1
ATOM 595 N N . SER A 1 80 ? 4.827 -15.398 -0.632 1.00 84.81 80 SER A N 1
ATOM 596 C CA . SER A 1 80 ? 4.312 -16.708 -1.038 1.00 84.81 80 SER A CA 1
ATOM 597 C C . SER A 1 80 ? 3.259 -17.241 -0.052 1.00 84.81 80 SER A C 1
ATOM 599 O O . SER A 1 80 ? 3.269 -16.910 1.137 1.00 84.81 80 SER A O 1
ATOM 601 N N . ALA A 1 81 ? 2.342 -18.080 -0.546 1.00 82.62 81 ALA A N 1
ATOM 602 C CA . ALA A 1 81 ? 1.238 -18.619 0.253 1.00 82.62 81 ALA A CA 1
ATOM 603 C C . ALA A 1 81 ? 1.733 -19.334 1.524 1.00 82.62 81 ALA A C 1
ATOM 605 O O . ALA A 1 81 ? 1.274 -19.019 2.620 1.00 82.62 81 ALA A O 1
ATOM 606 N N . ASP A 1 82 ? 2.737 -20.203 1.386 1.00 91.06 82 ASP A N 1
ATOM 607 C CA . ASP A 1 82 ? 3.301 -20.971 2.501 1.00 91.06 82 ASP A CA 1
ATOM 608 C C . ASP A 1 82 ? 3.903 -20.069 3.589 1.00 91.06 82 ASP A C 1
ATOM 610 O O . ASP A 1 82 ? 3.719 -20.316 4.782 1.00 91.06 82 ASP A O 1
ATOM 614 N N . GLN A 1 83 ? 4.613 -19.006 3.194 1.00 95.06 83 GLN A N 1
ATOM 615 C CA . GLN A 1 83 ? 5.239 -18.091 4.152 1.00 95.06 83 GLN A CA 1
ATOM 616 C C . GLN A 1 83 ? 4.202 -17.199 4.839 1.00 95.06 83 GLN A C 1
ATOM 618 O O . GLN A 1 83 ? 4.292 -16.989 6.048 1.00 95.06 83 GLN A O 1
ATOM 623 N N . LYS A 1 84 ? 3.171 -16.731 4.123 1.00 90.50 84 LYS A N 1
ATOM 624 C CA . LYS A 1 84 ? 2.054 -15.992 4.739 1.00 90.50 84 LYS A CA 1
ATOM 625 C C . LYS A 1 84 ? 1.257 -16.858 5.717 1.00 90.50 84 LYS A C 1
ATOM 627 O O . LYS A 1 84 ? 0.839 -16.357 6.765 1.00 90.50 84 LYS A O 1
ATOM 632 N N . ASP A 1 85 ? 1.083 -18.142 5.415 1.00 92.69 85 ASP A N 1
ATOM 633 C CA . ASP A 1 85 ? 0.463 -19.096 6.335 1.00 92.69 85 ASP A CA 1
ATOM 634 C C . ASP A 1 85 ? 1.308 -19.295 7.596 1.00 92.69 85 ASP A C 1
ATOM 636 O O . ASP A 1 85 ? 0.761 -19.332 8.700 1.00 92.69 85 ASP A O 1
ATOM 640 N N . GLU A 1 86 ? 2.634 -19.364 7.463 1.00 95.81 86 GLU A N 1
ATOM 641 C CA . GLU A 1 86 ? 3.543 -19.436 8.610 1.00 95.81 86 GLU A CA 1
ATOM 642 C C . GLU A 1 86 ? 3.494 -18.163 9.463 1.00 95.81 86 GLU A C 1
ATOM 644 O O . GLU A 1 86 ? 3.349 -18.242 10.684 1.00 95.81 86 GLU A O 1
ATOM 649 N N . VAL A 1 87 ? 3.507 -16.980 8.836 1.00 96.75 87 VAL A N 1
ATOM 650 C CA . VAL A 1 87 ? 3.321 -15.697 9.536 1.00 96.75 87 VAL A CA 1
ATOM 651 C C . VAL A 1 87 ? 2.022 -15.704 10.338 1.00 96.75 87 VAL A C 1
ATOM 653 O O . VAL A 1 87 ? 2.018 -15.301 11.501 1.00 96.75 87 VAL A O 1
ATOM 656 N N . LYS A 1 88 ? 0.922 -16.181 9.743 1.00 93.94 88 LYS A N 1
ATOM 657 C CA . LYS A 1 88 ? -0.383 -16.249 10.410 1.00 93.94 88 LYS A CA 1
ATOM 658 C C . LYS A 1 88 ? -0.368 -17.208 11.602 1.00 93.94 88 LYS A C 1
ATOM 660 O O . LYS A 1 88 ? -0.884 -16.850 12.658 1.00 93.94 88 LYS A O 1
ATOM 665 N N . LYS A 1 89 ? 0.231 -18.394 11.448 1.00 95.56 89 LYS A N 1
ATOM 666 C CA . LYS A 1 89 ? 0.370 -19.383 12.531 1.00 95.56 89 LYS A CA 1
ATOM 667 C C . LYS A 1 89 ? 1.199 -18.838 13.690 1.00 95.56 89 LYS A C 1
ATOM 669 O O . LYS A 1 89 ? 0.791 -18.978 14.834 1.00 95.56 89 LYS A O 1
ATOM 674 N N . LEU A 1 90 ? 2.328 -18.194 13.394 1.00 96.69 90 LEU A N 1
ATOM 675 C CA . LEU A 1 90 ? 3.201 -17.597 14.407 1.00 96.69 90 LEU A CA 1
ATOM 676 C C . LEU A 1 90 ? 2.563 -16.387 15.088 1.00 96.69 90 LEU A C 1
ATOM 678 O O . LEU A 1 90 ? 2.833 -16.123 16.255 1.00 96.69 90 LEU A O 1
ATOM 682 N N . ALA A 1 91 ? 1.774 -15.601 14.353 1.00 96.75 91 ALA A N 1
ATOM 683 C CA . ALA A 1 91 ? 1.080 -14.451 14.913 1.00 96.75 91 ALA A CA 1
ATOM 684 C C . ALA A 1 91 ? -0.028 -14.869 15.878 1.00 96.75 91 ALA A C 1
ATOM 686 O O . ALA A 1 91 ? -0.166 -14.207 16.894 1.00 96.75 91 ALA A O 1
ATOM 687 N N . ASP A 1 92 ? -0.784 -15.931 15.585 1.00 95.69 92 ASP A N 1
ATOM 688 C CA . ASP A 1 92 ? -1.916 -16.386 16.410 1.00 95.69 92 ASP A CA 1
ATOM 689 C C . ASP A 1 92 ? -2.862 -15.234 16.803 1.00 95.69 92 ASP A C 1
ATOM 691 O O . ASP A 1 92 ? -3.129 -14.951 17.970 1.00 95.69 92 ASP A O 1
ATOM 695 N N . VAL A 1 93 ? -3.312 -14.493 15.787 1.00 95.38 93 VAL A N 1
ATOM 696 C CA . VAL A 1 93 ? -4.194 -13.329 15.940 1.00 95.38 93 VAL A CA 1
ATOM 697 C C . VAL A 1 93 ? -5.571 -13.606 15.333 1.00 95.38 93 VAL A C 1
ATOM 699 O O . VAL A 1 93 ? -5.667 -14.329 14.339 1.00 95.38 93 VAL A O 1
ATOM 702 N N . PRO A 1 94 ? -6.652 -13.005 15.866 1.00 91.88 94 PRO A N 1
ATOM 703 C CA . PRO A 1 94 ? -8.023 -13.291 15.427 1.00 91.88 94 PRO A CA 1
ATOM 704 C C . PRO A 1 94 ? -8.350 -12.817 13.998 1.00 91.88 94 PRO A C 1
ATOM 706 O O . PRO A 1 94 ? -9.391 -13.178 13.452 1.00 91.88 94 PRO A O 1
ATOM 709 N N . GLY A 1 95 ? -7.501 -11.984 13.396 1.00 90.88 95 GLY A N 1
ATOM 710 C CA . GLY A 1 95 ? -7.684 -11.413 12.065 1.00 90.88 95 GLY A CA 1
ATOM 711 C C . GLY A 1 95 ? -6.763 -11.998 10.992 1.00 90.88 95 GLY A C 1
ATOM 712 O O . GLY A 1 95 ? -6.230 -13.101 11.100 1.00 90.88 95 GLY A O 1
ATOM 713 N N . SER A 1 96 ? -6.571 -11.237 9.916 1.00 88.69 96 SER A N 1
ATOM 714 C CA . SER A 1 96 ? -5.778 -11.653 8.756 1.00 88.69 96 SER A CA 1
ATOM 715 C C . SER A 1 96 ? -4.913 -10.526 8.204 1.00 88.69 96 SER A C 1
ATOM 717 O O . SER A 1 96 ? -5.339 -9.368 8.187 1.00 88.69 96 SER A O 1
ATOM 719 N N . LEU A 1 97 ? -3.752 -10.888 7.655 1.00 89.00 97 LEU A N 1
ATOM 720 C CA . LEU A 1 97 ? -2.994 -10.030 6.745 1.00 89.00 97 LEU A CA 1
ATOM 721 C C . LEU A 1 97 ? -3.858 -9.670 5.522 1.00 89.00 97 LEU A C 1
ATOM 723 O O . LEU A 1 97 ? -4.589 -10.512 4.994 1.00 89.00 97 LEU A O 1
ATOM 727 N N . VAL A 1 98 ? -3.760 -8.425 5.067 1.00 82.31 98 VAL A N 1
ATOM 728 C CA . VAL A 1 98 ? -4.342 -7.938 3.815 1.00 82.31 98 VAL A CA 1
ATOM 729 C C . VAL A 1 98 ? -3.207 -7.512 2.892 1.00 82.31 98 VAL A C 1
ATOM 731 O O . VAL A 1 98 ? -2.393 -6.671 3.261 1.00 82.31 98 VAL A O 1
ATOM 734 N N . GLY A 1 99 ? -3.191 -8.050 1.673 1.00 76.25 99 GLY A N 1
ATOM 735 C CA . GLY A 1 99 ? -2.141 -7.745 0.704 1.00 76.25 99 GLY A CA 1
ATOM 736 C C . GLY A 1 99 ? -0.793 -8.323 1.124 1.00 76.25 99 GLY A C 1
ATOM 737 O O . GLY A 1 99 ? -0.735 -9.422 1.688 1.00 76.25 99 GLY A O 1
ATOM 738 N N . ASP A 1 100 ? 0.269 -7.595 0.805 1.00 81.62 100 ASP A N 1
ATOM 739 C CA . ASP A 1 100 ? 1.647 -8.040 0.961 1.00 81.62 100 ASP A CA 1
ATOM 740 C C . ASP A 1 100 ? 2.316 -7.451 2.208 1.00 81.62 100 ASP A C 1
ATOM 742 O O . ASP A 1 100 ? 1.922 -6.410 2.742 1.00 81.62 100 ASP A O 1
ATOM 746 N N . ILE A 1 101 ? 3.323 -8.170 2.696 1.00 86.50 101 ILE A N 1
ATOM 747 C CA . ILE A 1 101 ? 4.263 -7.704 3.708 1.00 86.50 101 ILE A CA 1
ATOM 748 C C . ILE A 1 101 ? 5.413 -7.051 2.959 1.00 86.50 101 ILE A C 1
ATOM 750 O O . ILE A 1 101 ? 6.108 -7.707 2.183 1.00 86.50 101 ILE A O 1
ATOM 754 N N . PHE A 1 102 ? 5.629 -5.769 3.212 1.00 83.69 102 PHE A N 1
ATOM 755 C CA . PHE A 1 102 ? 6.708 -5.018 2.593 1.00 83.69 102 PHE A CA 1
ATOM 756 C C . PHE A 1 102 ? 7.918 -5.001 3.501 1.00 83.69 102 PHE A C 1
ATOM 758 O O . PHE A 1 102 ? 7.805 -4.830 4.718 1.00 83.69 102 PHE A O 1
ATOM 765 N N . ILE A 1 103 ? 9.083 -5.172 2.888 1.00 84.44 103 ILE A N 1
ATOM 766 C CA . ILE A 1 103 ? 10.360 -5.230 3.581 1.00 84.44 103 ILE A CA 1
ATOM 767 C C . ILE A 1 103 ? 11.278 -4.165 2.996 1.00 84.44 103 ILE A C 1
ATOM 769 O O . ILE A 1 103 ? 11.442 -4.073 1.781 1.00 84.44 103 ILE A O 1
ATOM 773 N N . ASP A 1 104 ? 11.878 -3.374 3.877 1.00 80.62 104 ASP A N 1
ATOM 774 C CA . ASP A 1 104 ? 12.910 -2.397 3.561 1.00 80.62 104 ASP A CA 1
ATOM 775 C C . ASP A 1 104 ? 14.141 -2.684 4.425 1.00 80.62 104 ASP A C 1
ATOM 777 O O . ASP A 1 104 ? 14.056 -2.746 5.654 1.00 80.62 104 ASP A O 1
ATOM 781 N N . THR A 1 105 ? 15.288 -2.886 3.775 1.00 78.06 105 THR A N 1
ATOM 782 C CA . THR A 1 105 ? 16.595 -3.017 4.434 1.00 78.06 105 THR A CA 1
ATOM 783 C C . THR A 1 105 ? 16.587 -4.003 5.621 1.00 78.06 105 THR A C 1
ATOM 785 O O . THR A 1 105 ? 16.994 -3.672 6.737 1.00 78.06 105 THR A O 1
ATOM 788 N N . GLY A 1 106 ? 16.072 -5.224 5.432 1.00 82.69 106 GLY A N 1
ATOM 789 C CA . GLY A 1 106 ? 16.042 -6.228 6.508 1.00 82.69 106 GLY A CA 1
ATOM 790 C C . GLY A 1 106 ? 14.787 -6.223 7.383 1.00 82.69 106 GLY A C 1
ATOM 791 O O . GLY A 1 106 ? 14.571 -7.174 8.138 1.00 82.69 106 GLY A O 1
ATOM 792 N N . LYS A 1 107 ? 13.961 -5.173 7.317 1.00 89.56 107 LYS A N 1
ATOM 793 C CA . LYS A 1 107 ? 12.862 -4.953 8.262 1.00 89.56 107 LYS A CA 1
ATOM 794 C C . LYS A 1 107 ? 11.517 -4.868 7.574 1.00 89.56 107 LYS A C 1
ATOM 796 O O . LYS A 1 107 ? 11.414 -4.293 6.498 1.00 89.56 107 LYS A O 1
ATOM 801 N N . VAL A 1 108 ? 10.476 -5.371 8.230 1.00 92.31 108 VAL A N 1
ATOM 802 C CA . VAL A 1 108 ? 9.100 -5.094 7.812 1.00 92.31 108 VAL A CA 1
ATOM 803 C C . VAL A 1 108 ? 8.891 -3.581 7.853 1.00 92.31 108 VAL A C 1
ATOM 805 O O . VAL A 1 108 ? 9.065 -2.951 8.895 1.00 92.31 108 VAL A O 1
ATOM 808 N N . SER A 1 109 ? 8.556 -2.996 6.710 1.00 88.06 109 SER A N 1
ATOM 809 C CA . SER A 1 109 ? 8.344 -1.558 6.541 1.00 88.06 109 SER A CA 1
ATOM 810 C C . SER A 1 109 ? 6.862 -1.211 6.491 1.00 88.06 109 SER A C 1
ATOM 812 O O . SER A 1 109 ? 6.464 -0.140 6.952 1.00 88.06 109 SER A O 1
ATOM 814 N N . ARG A 1 110 ? 6.036 -2.127 5.975 1.00 86.88 110 ARG A N 1
ATOM 815 C CA . ARG A 1 110 ? 4.590 -1.949 5.896 1.00 86.88 110 ARG A CA 1
ATOM 816 C C . ARG A 1 110 ? 3.854 -3.280 5.849 1.00 86.88 110 ARG A C 1
ATOM 818 O O . ARG A 1 110 ? 4.308 -4.224 5.213 1.00 86.88 110 ARG A O 1
ATOM 825 N N . LEU A 1 111 ? 2.695 -3.329 6.494 1.00 89.69 111 LEU A N 1
ATOM 826 C CA . LEU A 1 111 ? 1.687 -4.367 6.283 1.00 89.69 111 LEU A CA 1
ATOM 827 C C . LEU A 1 111 ? 0.308 -3.845 6.681 1.00 89.69 111 LEU A C 1
ATOM 829 O O . LEU A 1 111 ? 0.187 -2.829 7.371 1.00 89.69 111 LEU A O 1
ATOM 833 N N . ILE A 1 112 ? -0.737 -4.558 6.274 1.00 88.38 112 ILE A N 1
ATOM 834 C CA . ILE A 1 112 ? -2.111 -4.233 6.649 1.00 88.38 112 ILE A CA 1
ATOM 835 C C . ILE A 1 112 ? -2.712 -5.429 7.367 1.00 88.38 112 ILE A C 1
ATOM 837 O O . ILE A 1 112 ? -2.665 -6.561 6.885 1.00 88.38 112 ILE A O 1
ATOM 841 N N . TYR A 1 113 ? -3.307 -5.163 8.520 1.00 91.81 113 TYR A N 1
ATOM 842 C CA . TYR A 1 113 ? -4.030 -6.142 9.308 1.00 91.81 113 TYR A CA 1
ATOM 843 C C . TYR A 1 113 ? -5.513 -5.798 9.320 1.00 91.81 113 TYR A C 1
ATOM 845 O O . TYR A 1 113 ? -5.888 -4.666 9.618 1.00 91.81 113 TYR A O 1
ATOM 853 N N . ARG A 1 114 ? -6.366 -6.783 9.047 1.00 89.69 114 ARG A N 1
ATOM 854 C CA . ARG A 1 114 ? -7.809 -6.680 9.270 1.00 89.69 114 ARG A CA 1
ATOM 855 C C . ARG A 1 114 ? -8.187 -7.588 10.429 1.00 89.69 114 ARG A C 1
ATOM 857 O O . ARG A 1 114 ? -8.058 -8.807 10.323 1.00 89.69 114 ARG A O 1
ATOM 864 N N . HIS A 1 115 ? -8.645 -6.981 11.514 1.00 91.94 115 HIS A N 1
ATOM 865 C CA . HIS A 1 115 ? -9.141 -7.670 12.697 1.00 91.94 115 HIS A CA 1
ATOM 866 C C . HIS A 1 115 ? -10.491 -8.365 12.420 1.00 91.94 115 HIS A C 1
ATOM 868 O O . HIS A 1 115 ? -11.165 -8.061 11.433 1.00 91.94 115 HIS A O 1
ATOM 874 N N . SER A 1 116 ? -10.898 -9.299 13.286 1.00 89.25 116 SER A N 1
ATOM 875 C CA . SER A 1 116 ? -12.137 -10.084 13.138 1.00 89.25 116 SER A CA 1
ATOM 876 C C . SER A 1 116 ? -13.417 -9.240 13.172 1.00 89.25 116 SER A C 1
ATOM 878 O O . SER A 1 116 ? -14.427 -9.625 12.588 1.00 89.25 116 SER A O 1
ATOM 880 N N . ASP A 1 117 ? -13.370 -8.065 13.802 1.00 83.62 117 ASP A N 1
ATOM 881 C CA . ASP A 1 117 ? -14.457 -7.077 13.830 1.00 83.62 117 ASP A CA 1
ATOM 882 C C . ASP A 1 117 ? -14.425 -6.091 12.645 1.00 83.62 117 ASP A C 1
ATOM 884 O O . ASP A 1 117 ? -15.155 -5.102 12.644 1.00 83.62 117 ASP A O 1
ATOM 888 N N . ASN A 1 118 ? -13.600 -6.373 11.631 1.00 81.31 118 ASN A N 1
ATOM 889 C CA . ASN A 1 118 ? -13.324 -5.546 10.453 1.00 81.31 118 ASN A CA 1
ATOM 890 C C . ASN A 1 118 ? -12.548 -4.248 10.715 1.00 81.31 118 ASN A C 1
ATOM 892 O O . ASN A 1 118 ? -12.372 -3.464 9.781 1.00 81.31 118 ASN A O 1
ATOM 896 N N . THR A 1 119 ? -12.018 -4.023 11.922 1.00 84.56 119 THR A N 1
ATOM 897 C CA . THR A 1 119 ? -11.078 -2.917 12.145 1.00 84.56 119 THR A CA 1
ATOM 898 C C . THR A 1 119 ? -9.815 -3.142 11.312 1.00 84.56 119 THR A C 1
ATOM 900 O O . THR A 1 119 ? -9.159 -4.179 11.425 1.00 84.56 119 THR A O 1
ATOM 903 N N . VAL A 1 120 ? -9.463 -2.170 10.471 1.00 86.31 120 VAL A N 1
ATOM 904 C CA . VAL A 1 120 ? -8.277 -2.228 9.608 1.00 86.31 120 VAL A CA 1
ATOM 905 C C . VAL A 1 120 ? -7.174 -1.392 10.231 1.00 86.31 120 VAL A C 1
ATOM 907 O O . VAL A 1 120 ? -7.367 -0.205 10.481 1.00 86.31 120 VAL A O 1
ATOM 910 N N . VAL A 1 121 ? -6.015 -2.004 10.458 1.00 91.06 121 VAL A N 1
ATOM 911 C CA . VAL A 1 121 ? -4.817 -1.346 10.976 1.00 91.06 121 VAL A CA 1
ATOM 912 C C . VAL A 1 121 ? -3.722 -1.396 9.921 1.00 91.06 121 VAL A C 1
ATOM 914 O O . VAL A 1 121 ? -3.281 -2.473 9.522 1.00 91.06 121 VAL A O 1
ATOM 917 N N . VAL A 1 122 ? -3.251 -0.227 9.509 1.00 88.44 122 VAL A N 1
ATOM 918 C CA . VAL A 1 122 ? -2.075 -0.063 8.657 1.00 88.44 122 VAL A CA 1
ATOM 919 C C . VAL A 1 122 ? -0.861 0.122 9.553 1.00 88.44 122 VAL A C 1
ATOM 921 O O . VAL A 1 122 ? -0.826 1.043 10.371 1.00 88.44 122 VAL A O 1
ATOM 924 N N . TYR A 1 123 ? 0.121 -0.760 9.400 1.00 91.69 123 TYR A N 1
ATOM 925 C CA . TYR A 1 123 ? 1.472 -0.555 9.901 1.00 91.69 123 TYR A CA 1
ATOM 926 C C . TYR A 1 123 ? 2.310 0.049 8.780 1.00 91.69 123 TYR A C 1
ATOM 928 O O . TYR A 1 123 ? 2.395 -0.545 7.708 1.00 91.69 123 TYR A O 1
ATOM 936 N N . ASP A 1 124 ? 2.917 1.207 9.022 1.00 85.44 124 ASP A N 1
ATOM 937 C CA . ASP A 1 124 ? 3.759 1.897 8.048 1.00 85.44 124 ASP A CA 1
ATOM 938 C C . ASP A 1 124 ? 4.822 2.752 8.747 1.00 85.44 124 ASP A C 1
ATOM 940 O O . ASP A 1 124 ? 4.508 3.730 9.430 1.00 85.44 124 ASP A O 1
ATOM 944 N N . VAL A 1 125 ? 6.095 2.387 8.575 1.00 83.75 125 VAL A N 1
ATOM 945 C CA . VAL A 1 125 ? 7.226 3.046 9.252 1.00 83.75 125 VAL A CA 1
ATOM 946 C C . VAL A 1 125 ? 7.447 4.492 8.815 1.00 83.75 125 VAL A C 1
ATOM 948 O O . VAL A 1 125 ? 8.117 5.237 9.529 1.00 83.75 125 VAL A O 1
ATOM 951 N N . THR A 1 126 ? 6.903 4.901 7.665 1.00 75.50 126 THR A N 1
ATOM 952 C CA . THR A 1 126 ? 7.039 6.279 7.165 1.00 75.50 126 THR A CA 1
ATOM 953 C C . THR A 1 126 ? 6.041 7.242 7.800 1.00 75.50 126 THR A C 1
ATOM 955 O O . THR A 1 126 ? 6.171 8.457 7.651 1.00 75.50 126 THR A O 1
ATOM 958 N N . GLN A 1 127 ? 5.056 6.717 8.530 1.00 75.19 127 GLN A N 1
ATOM 959 C CA . GLN A 1 127 ? 3.967 7.501 9.088 1.00 75.19 127 GLN A CA 1
ATOM 960 C C . GLN A 1 127 ? 4.124 7.751 10.589 1.00 75.19 127 GLN A C 1
ATOM 962 O O . GLN A 1 127 ? 4.721 6.968 11.328 1.00 75.19 127 GLN A O 1
ATOM 967 N N . ASN A 1 128 ? 3.501 8.831 11.064 1.00 72.69 128 ASN A N 1
ATOM 968 C CA . ASN A 1 128 ? 3.369 9.129 12.485 1.00 72.69 128 ASN A CA 1
ATOM 969 C C . ASN A 1 128 ? 1.893 9.429 12.826 1.00 72.69 128 ASN A C 1
ATOM 971 O O . ASN A 1 128 ? 1.389 10.470 12.401 1.00 72.69 128 ASN A O 1
ATOM 975 N N . PRO A 1 129 ? 1.192 8.565 13.586 1.00 86.12 129 PRO A N 1
ATOM 976 C CA . PRO A 1 129 ? 1.692 7.339 14.208 1.00 86.12 129 PRO A CA 1
ATOM 977 C C . PRO A 1 129 ? 1.939 6.211 13.191 1.00 86.12 129 PRO A C 1
ATOM 979 O O . PRO A 1 129 ? 1.278 6.127 12.160 1.00 86.12 129 PRO A O 1
ATOM 982 N N . VAL A 1 130 ? 2.867 5.310 13.524 1.00 89.44 130 VAL A N 1
ATOM 983 C CA . VAL A 1 130 ? 3.253 4.156 12.682 1.00 89.44 130 VAL A CA 1
ATOM 984 C C . VAL A 1 130 ? 2.111 3.142 12.509 1.00 89.44 130 VAL A C 1
ATOM 986 O O . VAL A 1 130 ? 2.040 2.451 11.500 1.00 89.44 130 VAL A O 1
ATOM 989 N N . TYR A 1 131 ? 1.212 3.045 13.493 1.00 92.06 131 TYR A N 1
ATOM 990 C CA . TYR A 1 131 ? 0.016 2.203 13.436 1.00 92.06 131 TYR A CA 1
ATOM 991 C C . TYR A 1 131 ? -1.211 3.100 13.329 1.00 92.06 131 TYR A C 1
ATOM 993 O O . TYR A 1 131 ? -1.464 3.900 14.234 1.00 92.06 131 TYR A O 1
ATOM 1001 N N . GLN A 1 132 ? -1.974 2.956 12.251 1.00 88.62 132 GLN A N 1
ATOM 1002 C CA . GLN A 1 132 ? -3.157 3.769 11.978 1.00 88.62 132 GLN A CA 1
ATOM 1003 C C . GLN A 1 132 ? -4.364 2.888 11.722 1.00 88.62 132 GLN A C 1
ATOM 1005 O O . GLN A 1 132 ? -4.274 1.914 10.981 1.00 88.62 132 GLN A O 1
ATOM 1010 N N . ILE A 1 133 ? -5.500 3.249 12.311 1.00 87.06 133 ILE A N 1
ATOM 1011 C CA . ILE A 1 133 ? -6.775 2.638 11.953 1.00 87.06 133 ILE A CA 1
ATOM 1012 C C . ILE A 1 133 ? -7.281 3.362 10.711 1.00 87.06 133 ILE A C 1
ATOM 1014 O O . ILE A 1 133 ? -7.661 4.528 10.798 1.00 87.06 133 ILE A O 1
ATOM 1018 N N . ASP A 1 134 ? -7.245 2.684 9.566 1.00 77.75 134 ASP A N 1
ATOM 1019 C CA . ASP A 1 134 ? -7.693 3.238 8.288 1.00 77.75 134 ASP A CA 1
ATOM 1020 C C . ASP A 1 134 ? -8.578 2.214 7.555 1.00 77.75 134 ASP A C 1
ATOM 1022 O O . ASP A 1 134 ? -8.062 1.288 6.919 1.00 77.75 134 ASP A O 1
ATOM 1026 N N . PRO A 1 135 ? -9.915 2.351 7.637 1.00 67.12 135 PRO A N 1
ATOM 1027 C CA . PRO A 1 135 ? -10.844 1.424 6.997 1.00 67.12 135 PRO A CA 1
ATOM 1028 C C . PRO A 1 135 ? -10.756 1.432 5.458 1.00 67.12 135 PRO A C 1
ATOM 1030 O O . PRO A 1 135 ? -11.171 0.457 4.832 1.00 67.12 135 PRO A O 1
ATOM 1033 N N . GLU A 1 136 ? -10.179 2.468 4.836 1.00 64.19 136 GLU A N 1
ATOM 1034 C CA . GLU A 1 136 ? -10.049 2.603 3.374 1.00 64.19 136 GLU A CA 1
ATOM 1035 C C . GLU A 1 136 ? -8.780 1.928 2.813 1.00 64.19 136 GLU A C 1
ATOM 1037 O O . GLU A 1 136 ? -8.638 1.742 1.599 1.00 64.19 136 GLU A O 1
ATOM 1042 N N . ALA A 1 137 ? -7.844 1.518 3.676 1.00 62.66 137 ALA A N 1
ATOM 1043 C CA . ALA A 1 137 ? -6.568 0.943 3.246 1.00 62.66 137 ALA A CA 1
ATOM 1044 C C . ALA A 1 137 ? -6.700 -0.459 2.613 1.00 62.66 137 ALA A C 1
ATOM 1046 O O . ALA A 1 137 ? -5.877 -0.847 1.782 1.00 62.66 137 ALA A O 1
ATOM 1047 N N . THR A 1 138 ? -7.750 -1.217 2.964 1.00 53.34 138 THR A N 1
ATOM 1048 C CA . THR A 1 138 ? -7.935 -2.615 2.517 1.00 53.34 138 THR A CA 1
ATOM 1049 C C . THR A 1 138 ? -8.217 -2.717 1.016 1.00 53.34 138 THR A C 1
ATOM 1051 O O . THR A 1 138 ? -7.650 -3.582 0.349 1.00 53.34 138 THR A O 1
ATOM 1054 N N . SER A 1 139 ? -9.066 -1.845 0.464 1.00 53.31 139 SER A N 1
ATOM 1055 C CA . SER A 1 139 ? -9.438 -1.855 -0.962 1.00 53.31 139 SER A CA 1
ATOM 1056 C C . SER A 1 139 ? -8.327 -1.331 -1.871 1.00 53.31 139 SER A C 1
ATOM 1058 O O . SER A 1 139 ? -8.214 -1.752 -3.017 1.00 53.31 139 SER A O 1
ATOM 1060 N N . SER A 1 140 ? -7.494 -0.440 -1.340 1.00 58.09 140 SER A N 1
ATOM 1061 C CA . SER A 1 140 ? -6.571 0.376 -2.124 1.00 58.09 140 SER A CA 1
ATOM 1062 C C . SER A 1 140 ? -5.250 -0.340 -2.421 1.00 58.09 140 SER A C 1
ATOM 1064 O O . SER A 1 140 ? -4.746 -0.276 -3.536 1.00 58.09 140 SER A O 1
ATOM 1066 N N . ILE A 1 141 ? -4.680 -1.069 -1.455 1.00 59.72 141 ILE A N 1
ATOM 1067 C CA . ILE A 1 141 ? -3.393 -1.772 -1.643 1.00 59.72 141 ILE A CA 1
ATOM 1068 C C . ILE A 1 141 ? -3.590 -3.172 -2.240 1.00 59.72 141 ILE A C 1
ATOM 1070 O O . ILE A 1 141 ? -2.820 -3.584 -3.105 1.00 59.72 141 ILE A O 1
ATOM 1074 N N . SER A 1 142 ? -4.652 -3.889 -1.854 1.00 60.50 142 SER A N 1
ATOM 1075 C CA . SER A 1 142 ? -4.949 -5.212 -2.427 1.00 60.50 142 SER A CA 1
ATOM 1076 C C . SER A 1 142 ? -5.212 -5.151 -3.936 1.00 60.50 142 SER A C 1
ATOM 1078 O O . SER A 1 142 ? -4.755 -6.033 -4.664 1.00 60.50 142 SER A O 1
ATOM 1080 N N . ALA A 1 143 ? -5.873 -4.090 -4.410 1.00 67.69 143 ALA A N 1
ATOM 1081 C CA . ALA A 1 143 ? -6.116 -3.864 -5.829 1.00 67.69 143 ALA A CA 1
ATOM 1082 C C . ALA A 1 143 ? -4.820 -3.586 -6.606 1.00 67.69 143 ALA A C 1
ATOM 1084 O O . ALA A 1 143 ? -4.630 -4.144 -7.684 1.00 67.69 143 ALA A O 1
ATOM 1085 N N . VAL A 1 144 ? -3.910 -2.775 -6.053 1.00 72.88 144 VAL A N 1
ATOM 1086 C CA . VAL A 1 144 ? -2.607 -2.452 -6.671 1.00 72.88 144 VAL A CA 1
ATOM 1087 C C . VAL A 1 144 ? -1.752 -3.698 -6.823 1.00 72.88 144 VAL A C 1
ATOM 1089 O O . VAL A 1 144 ? -1.253 -3.969 -7.912 1.00 72.88 144 VAL A O 1
ATOM 1092 N N . GLU A 1 145 ? -1.660 -4.504 -5.770 1.00 67.75 145 GLU A N 1
ATOM 1093 C CA . GLU A 1 145 ? -0.894 -5.749 -5.811 1.00 67.75 145 GLU A CA 1
ATOM 1094 C C . GLU A 1 145 ? -1.521 -6.791 -6.742 1.00 67.75 145 GLU A C 1
ATOM 1096 O O . GLU A 1 145 ? -0.828 -7.526 -7.447 1.00 67.75 145 GLU A O 1
ATOM 1101 N N . GLN A 1 146 ? -2.853 -6.842 -6.812 1.00 70.50 146 GLN A N 1
ATOM 1102 C CA . GLN A 1 146 ? -3.527 -7.673 -7.803 1.00 70.50 146 GLN A CA 1
ATOM 1103 C C . GLN A 1 146 ? -3.260 -7.185 -9.233 1.00 70.50 146 GLN A C 1
ATOM 1105 O O . GLN A 1 146 ? -3.060 -8.012 -10.116 1.00 70.50 146 GLN A O 1
ATOM 1110 N N . ALA A 1 147 ? -3.194 -5.873 -9.466 1.00 73.62 147 ALA A N 1
ATOM 1111 C CA . ALA A 1 147 ? -2.854 -5.324 -10.775 1.00 73.62 147 ALA A CA 1
ATOM 1112 C C . ALA A 1 147 ? -1.415 -5.669 -11.199 1.00 73.62 147 ALA A C 1
ATOM 1114 O O . ALA A 1 147 ? -1.204 -5.970 -12.373 1.00 73.62 147 ALA A O 1
ATOM 1115 N N . ILE A 1 148 ? -0.453 -5.695 -10.264 1.00 74.19 148 ILE A N 1
ATOM 1116 C CA . ILE A 1 148 ? 0.916 -6.183 -10.524 1.00 74.19 148 ILE A CA 1
ATOM 1117 C C . ILE A 1 148 ? 0.883 -7.654 -10.933 1.00 74.19 148 ILE A C 1
ATOM 1119 O O . ILE A 1 148 ? 1.403 -8.008 -11.990 1.00 74.19 148 ILE A O 1
ATOM 1123 N N . ARG A 1 149 ? 0.228 -8.510 -10.137 1.00 73.75 149 ARG A N 1
ATOM 1124 C CA . ARG A 1 149 ? 0.135 -9.949 -10.438 1.00 73.75 149 ARG A CA 1
ATOM 1125 C C . ARG A 1 149 ? -0.526 -10.220 -11.785 1.00 73.75 149 ARG A C 1
ATOM 1127 O O . ARG A 1 149 ? 0.001 -11.014 -12.557 1.00 73.75 149 ARG A O 1
ATOM 1134 N N . ASN A 1 150 ? -1.628 -9.535 -12.085 1.00 76.31 150 ASN A N 1
ATOM 1135 C CA . ASN A 1 150 ? -2.312 -9.661 -13.369 1.00 76.31 150 ASN A CA 1
ATOM 1136 C C . ASN A 1 150 ? -1.398 -9.228 -14.525 1.00 76.31 150 ASN A C 1
ATOM 1138 O O . ASN A 1 150 ? -1.278 -9.957 -15.499 1.00 76.31 150 ASN A O 1
ATOM 1142 N N . GLY A 1 151 ? -0.688 -8.100 -14.390 1.00 74.94 151 GLY A N 1
ATOM 1143 C CA . GLY A 1 151 ? 0.259 -7.645 -15.411 1.00 74.94 151 GLY A CA 1
ATOM 1144 C C . GLY A 1 151 ? 1.423 -8.619 -15.639 1.00 74.94 151 GLY A C 1
ATOM 1145 O O . GLY A 1 151 ? 1.804 -8.864 -16.782 1.00 74.94 151 GLY A O 1
ATOM 1146 N N . ASN A 1 152 ? 1.967 -9.214 -14.573 1.00 75.31 152 ASN A N 1
ATOM 1147 C CA . ASN A 1 152 ? 3.035 -10.215 -14.678 1.00 75.31 152 ASN A CA 1
ATOM 1148 C C . ASN A 1 152 ? 2.531 -11.517 -15.329 1.00 75.31 152 ASN A C 1
ATOM 1150 O O . ASN A 1 152 ? 3.250 -12.131 -16.124 1.00 75.31 152 ASN A O 1
ATOM 1154 N N . GLN A 1 153 ? 1.295 -11.923 -15.021 1.00 75.88 153 GLN A N 1
ATOM 1155 C CA . GLN A 1 153 ? 0.652 -13.076 -15.648 1.00 75.88 153 GLN A CA 1
ATOM 1156 C C . GLN A 1 153 ? 0.401 -12.821 -17.136 1.00 75.88 153 GLN A C 1
ATOM 1158 O O . GLN A 1 153 ? 0.829 -13.624 -17.958 1.00 75.88 153 GLN A O 1
ATOM 1163 N N . ASP A 1 154 ? -0.181 -11.673 -17.493 1.00 78.69 154 ASP A N 1
ATOM 1164 C CA . ASP A 1 154 ? -0.421 -11.281 -18.887 1.00 78.69 154 ASP A CA 1
ATOM 1165 C C . ASP A 1 154 ? 0.895 -11.266 -19.692 1.00 78.69 154 ASP A C 1
ATOM 1167 O O . ASP A 1 154 ? 0.952 -11.741 -20.829 1.00 78.69 154 ASP A O 1
ATOM 1171 N N . ALA A 1 155 ? 1.990 -10.772 -19.099 1.00 74.12 155 ALA A N 1
ATOM 1172 C CA . ALA A 1 155 ? 3.317 -10.818 -19.713 1.00 74.12 155 ALA A CA 1
ATOM 1173 C C . ALA A 1 155 ? 3.799 -12.262 -19.953 1.00 74.12 155 ALA A C 1
ATOM 1175 O O . ALA A 1 155 ? 4.318 -12.572 -21.030 1.00 74.12 155 ALA A O 1
ATOM 1176 N N . SER A 1 156 ? 3.597 -13.145 -18.974 1.00 73.06 156 SER A N 1
ATOM 1177 C CA . SER A 1 156 ? 3.963 -14.565 -19.059 1.00 73.06 156 SER A CA 1
ATOM 1178 C C . SER A 1 156 ? 3.139 -15.308 -20.117 1.00 73.06 156 SER A C 1
ATOM 1180 O O . SER A 1 156 ? 3.692 -16.069 -20.913 1.00 73.06 156 SER A O 1
ATOM 1182 N N . ASP A 1 157 ? 1.838 -15.033 -20.194 1.00 76.88 157 ASP A N 1
ATOM 1183 C CA . ASP A 1 157 ? 0.919 -15.642 -21.159 1.00 76.88 157 ASP A CA 1
ATOM 1184 C C . ASP A 1 157 ? 1.226 -15.195 -22.591 1.00 76.88 157 ASP A C 1
ATOM 1186 O O . ASP A 1 157 ? 1.230 -16.008 -23.519 1.00 76.88 157 ASP A O 1
ATOM 1190 N N . LEU A 1 158 ? 1.550 -13.913 -22.792 1.00 76.19 158 LEU A N 1
ATOM 1191 C CA . LEU A 1 158 ? 2.012 -13.420 -24.091 1.00 76.19 158 LEU A CA 1
ATOM 1192 C C . LEU A 1 158 ? 3.311 -14.113 -24.519 1.00 76.19 158 LEU A C 1
ATOM 1194 O O . LEU A 1 158 ? 3.444 -14.474 -25.692 1.00 76.19 158 LEU A O 1
ATOM 1198 N N . HIS A 1 159 ? 4.239 -14.337 -23.582 1.00 72.00 159 HIS A N 1
ATOM 1199 C CA . HIS A 1 159 ? 5.466 -15.085 -23.851 1.00 72.00 159 HIS A CA 1
ATOM 1200 C C . HIS A 1 159 ? 5.180 -16.528 -24.284 1.00 72.00 159 HIS A C 1
ATOM 1202 O O . HIS A 1 159 ? 5.701 -16.990 -25.304 1.00 72.00 159 HIS A O 1
ATOM 1208 N N . ALA A 1 160 ? 4.298 -17.217 -23.556 1.00 74.44 160 ALA A N 1
ATOM 1209 C CA . ALA A 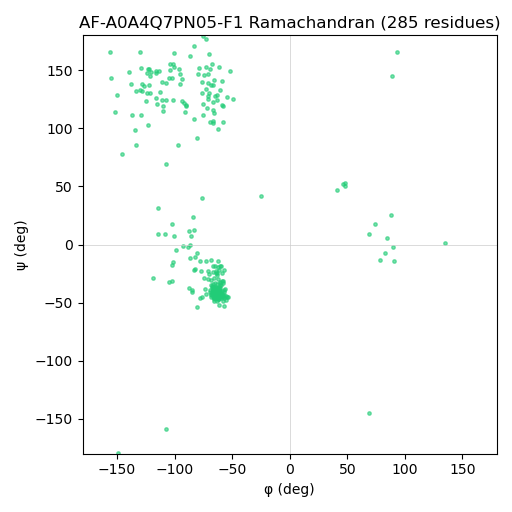1 160 ? 3.892 -18.588 -23.853 1.00 74.44 160 ALA A CA 1
ATOM 1210 C C . ALA A 1 160 ? 3.175 -18.718 -25.211 1.00 74.44 160 ALA A C 1
ATOM 1212 O O . ALA A 1 160 ? 3.374 -19.702 -25.923 1.00 74.44 160 ALA A O 1
ATOM 1213 N N . ASN A 1 161 ? 2.408 -17.702 -25.620 1.00 77.50 161 ASN A N 1
ATOM 1214 C CA . ASN A 1 161 ? 1.650 -17.677 -26.877 1.00 77.50 161 ASN A CA 1
ATOM 1215 C C . ASN A 1 161 ? 2.472 -17.240 -28.108 1.00 77.50 161 ASN A C 1
ATOM 1217 O O . ASN A 1 161 ? 1.925 -16.779 -29.111 1.00 77.50 161 ASN A O 1
ATOM 1221 N N . GLY A 1 162 ? 3.797 -17.399 -28.058 1.00 70.25 162 GLY A N 1
ATOM 1222 C CA . GLY A 1 162 ? 4.685 -17.221 -29.210 1.00 70.25 162 GLY A CA 1
ATOM 1223 C C . GLY A 1 162 ? 5.229 -15.805 -29.399 1.00 70.25 162 GLY A C 1
ATOM 1224 O O . GLY A 1 162 ? 6.062 -15.592 -30.285 1.00 70.25 162 GLY A O 1
ATOM 1225 N N . ASN A 1 163 ? 4.846 -14.840 -28.554 1.00 72.19 163 ASN A N 1
ATOM 1226 C CA . ASN A 1 163 ? 5.542 -13.562 -28.505 1.00 72.19 163 ASN A CA 1
ATOM 1227 C C . ASN A 1 163 ? 6.815 -13.725 -27.673 1.00 72.19 163 ASN A C 1
ATOM 1229 O O . ASN A 1 163 ? 6.806 -13.556 -26.464 1.00 72.19 163 ASN A O 1
ATOM 1233 N N . ARG A 1 164 ? 7.941 -14.046 -28.314 1.00 59.91 164 ARG A N 1
ATOM 1234 C CA . ARG A 1 164 ? 9.195 -14.321 -27.591 1.00 59.91 164 ARG A CA 1
ATOM 1235 C C . ARG A 1 164 ? 9.647 -13.158 -26.690 1.00 59.91 164 ARG A C 1
ATOM 1237 O O . ARG A 1 164 ? 10.371 -13.404 -25.731 1.00 59.91 164 ARG A O 1
ATOM 1244 N N . TYR A 1 165 ? 9.184 -11.934 -26.972 1.00 60.34 165 TYR A N 1
ATOM 1245 C CA . TYR A 1 165 ? 9.456 -10.725 -26.199 1.00 60.34 165 TYR A CA 1
ATOM 1246 C C . TYR A 1 165 ? 8.240 -9.770 -26.214 1.00 60.34 165 TYR A C 1
ATOM 1248 O O . TYR A 1 165 ? 8.267 -8.786 -26.960 1.00 60.34 165 TYR A O 1
ATOM 1256 N N . PRO A 1 166 ? 7.167 -10.010 -25.425 1.00 68.38 166 PRO A N 1
ATOM 1257 C CA . PRO A 1 166 ? 6.090 -9.030 -25.288 1.00 68.38 166 PRO A CA 1
ATOM 1258 C C . PRO A 1 166 ? 6.626 -7.632 -24.971 1.00 68.38 166 PRO A C 1
ATOM 1260 O O . PRO A 1 166 ? 7.372 -7.438 -24.021 1.00 68.38 166 PRO A O 1
ATOM 1263 N N . GLY A 1 167 ? 6.268 -6.628 -25.770 1.00 78.00 167 GLY A N 1
ATOM 1264 C CA . GLY A 1 167 ? 6.553 -5.237 -25.417 1.00 78.00 167 GLY A CA 1
ATOM 1265 C C . GLY A 1 167 ? 5.696 -4.816 -24.222 1.00 78.00 167 GLY A C 1
ATOM 1266 O O . GLY A 1 167 ? 4.574 -5.305 -24.072 1.00 78.00 167 GLY A O 1
ATOM 1267 N N . ARG A 1 168 ? 6.173 -3.879 -23.394 1.00 84.69 168 ARG A N 1
ATOM 1268 C CA . ARG A 1 168 ? 5.417 -3.427 -22.210 1.00 84.69 168 ARG A CA 1
ATOM 1269 C C . ARG A 1 168 ? 4.064 -2.838 -22.610 1.00 84.69 168 ARG A C 1
ATOM 1271 O O . ARG A 1 168 ? 3.065 -3.063 -21.937 1.00 84.69 168 ARG A O 1
ATOM 1278 N N . GLU A 1 169 ? 4.004 -2.160 -23.757 1.00 86.19 169 GLU A N 1
ATOM 1279 C CA . GLU A 1 169 ? 2.752 -1.687 -24.352 1.00 86.19 169 GLU A CA 1
ATOM 1280 C C . GLU A 1 169 ? 1.775 -2.822 -24.688 1.00 86.19 169 GLU A C 1
ATOM 1282 O O . GLU A 1 169 ? 0.570 -2.616 -24.598 1.00 86.19 169 GLU A O 1
ATOM 1287 N N . SER A 1 170 ? 2.261 -4.012 -25.057 1.00 83.25 170 SER A N 1
ATOM 1288 C CA . SER A 1 170 ? 1.393 -5.166 -25.343 1.00 83.25 170 SER A CA 1
ATOM 1289 C C . SER A 1 170 ? 0.731 -5.687 -24.071 1.00 83.25 170 SER A C 1
ATOM 1291 O O . SER A 1 170 ? -0.462 -5.962 -24.088 1.00 83.25 170 SER A O 1
ATOM 1293 N N . VAL A 1 171 ? 1.476 -5.735 -22.963 1.00 83.50 171 VAL A N 1
ATOM 1294 C CA . VAL A 1 171 ? 0.938 -6.101 -21.642 1.00 83.50 171 VAL A CA 1
ATOM 1295 C C . VAL A 1 171 ? -0.114 -5.085 -21.197 1.00 83.50 171 VAL A C 1
ATOM 1297 O O . VAL A 1 171 ? -1.229 -5.456 -20.851 1.00 83.50 171 VAL A O 1
ATOM 1300 N N . ILE A 1 172 ? 0.194 -3.787 -21.289 1.00 84.44 172 ILE A N 1
ATOM 1301 C CA . ILE A 1 172 ? -0.756 -2.716 -20.939 1.00 84.44 172 ILE A CA 1
ATOM 1302 C C . ILE A 1 172 ? -2.012 -2.795 -21.820 1.00 84.44 172 ILE A C 1
ATOM 1304 O O . ILE A 1 172 ? -3.125 -2.614 -21.328 1.00 84.44 172 ILE A O 1
ATOM 1308 N N . ALA A 1 173 ? -1.859 -3.068 -23.119 1.00 85.62 173 ALA A N 1
ATOM 1309 C CA . ALA A 1 173 ? -2.991 -3.238 -24.022 1.00 85.62 173 ALA A CA 1
ATOM 1310 C C . ALA A 1 173 ? -3.863 -4.445 -23.641 1.00 85.62 173 ALA A C 1
ATOM 1312 O O . ALA A 1 173 ? -5.085 -4.346 -23.741 1.00 85.62 173 ALA A O 1
ATOM 1313 N N . GLU A 1 174 ? -3.265 -5.547 -23.187 1.00 83.06 174 GLU A N 1
ATOM 1314 C CA . GLU A 1 174 ? -4.001 -6.731 -22.735 1.00 83.06 174 GLU A CA 1
ATOM 1315 C C . GLU A 1 174 ? -4.764 -6.459 -21.431 1.00 83.06 174 GLU A C 1
ATOM 1317 O O . GLU A 1 174 ? -5.971 -6.690 -21.371 1.00 83.06 174 GLU A O 1
ATOM 1322 N N . MET A 1 175 ? -4.132 -5.805 -20.450 1.00 80.56 175 MET A N 1
ATOM 1323 C CA . MET A 1 175 ? -4.806 -5.364 -19.220 1.00 80.56 175 MET A CA 1
ATOM 1324 C C . MET A 1 175 ? -6.011 -4.454 -19.511 1.00 80.56 175 MET A C 1
ATOM 1326 O O . MET A 1 175 ? -7.060 -4.564 -18.875 1.00 80.56 175 MET A O 1
ATOM 1330 N N . VAL A 1 176 ? -5.895 -3.562 -20.504 1.00 84.00 176 VAL A N 1
ATOM 1331 C CA . VAL A 1 176 ? -7.009 -2.697 -20.924 1.00 84.00 176 VAL A CA 1
ATOM 1332 C C . VAL A 1 176 ? -8.169 -3.510 -21.504 1.00 84.00 176 VAL A C 1
ATOM 1334 O O . VAL A 1 176 ? -9.321 -3.195 -21.208 1.00 84.00 176 VAL A O 1
ATOM 1337 N N . LYS A 1 177 ? -7.899 -4.565 -22.286 1.00 83.19 177 LYS A N 1
ATOM 1338 C CA . LYS A 1 177 ? -8.948 -5.470 -22.792 1.00 83.19 177 LYS A CA 1
ATOM 1339 C C . LYS A 1 177 ? -9.607 -6.269 -21.664 1.00 83.19 177 LYS A C 1
ATOM 1341 O O . LYS A 1 177 ? -10.818 -6.467 -21.699 1.00 83.19 177 LYS A O 1
ATOM 1346 N N . ASN A 1 178 ? -8.830 -6.667 -20.659 1.00 76.31 178 ASN A N 1
ATOM 1347 C CA . ASN A 1 178 ? -9.252 -7.555 -19.571 1.00 76.31 178 ASN A CA 1
ATOM 1348 C C . ASN A 1 178 ? 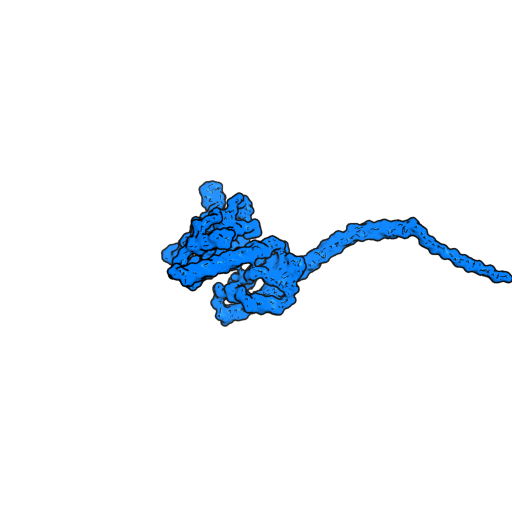-9.981 -6.849 -18.411 1.00 76.31 178 ASN A C 1
ATOM 1350 O O . ASN A 1 178 ? -10.193 -7.453 -17.361 1.00 76.31 178 ASN A O 1
ATOM 1354 N N . GLY A 1 179 ? -10.398 -5.590 -18.580 1.00 71.88 179 GLY A N 1
ATOM 1355 C CA . GLY A 1 179 ? -11.164 -4.857 -17.561 1.00 71.88 179 GLY A CA 1
ATOM 1356 C C . GLY A 1 179 ? -10.702 -3.425 -17.301 1.00 71.88 179 GLY A C 1
ATOM 1357 O O . GLY A 1 179 ? -11.313 -2.736 -16.485 1.00 71.88 179 GLY A O 1
ATOM 1358 N N . GLY A 1 180 ? -9.676 -2.951 -18.013 1.00 76.31 180 GLY A N 1
ATOM 1359 C CA . GLY A 1 180 ? -9.156 -1.592 -17.878 1.00 76.31 180 GLY A CA 1
ATOM 1360 C C . GLY A 1 180 ? -8.001 -1.489 -16.883 1.00 76.31 180 GLY A C 1
ATOM 1361 O O . GLY A 1 180 ? -7.742 -2.392 -16.090 1.00 76.31 180 GLY A O 1
ATOM 1362 N N . LEU A 1 181 ? -7.288 -0.362 -16.922 1.00 84.50 181 LEU A N 1
ATOM 1363 C CA . LEU A 1 181 ? -6.219 -0.099 -15.961 1.00 84.50 181 LEU A CA 1
ATOM 1364 C C . LEU A 1 181 ? -6.798 0.256 -14.591 1.00 84.50 181 LEU A C 1
ATOM 1366 O O . LEU A 1 181 ? -7.819 0.942 -14.488 1.00 84.50 181 LEU A O 1
ATOM 1370 N N . LEU A 1 182 ? -6.104 -0.156 -13.532 1.00 87.00 182 LEU A N 1
ATOM 1371 C CA . LEU A 1 182 ? -6.495 0.178 -12.170 1.00 87.00 182 LEU A CA 1
ATOM 1372 C C . LEU A 1 182 ? -6.352 1.685 -11.935 1.00 87.00 182 LEU A C 1
ATOM 1374 O O . LEU A 1 182 ? -5.267 2.250 -12.081 1.00 87.00 182 LEU A O 1
ATOM 1378 N N . ALA A 1 183 ? -7.441 2.336 -11.540 1.00 88.69 183 ALA A N 1
ATOM 1379 C CA . ALA A 1 183 ? -7.426 3.737 -11.152 1.00 88.69 183 ALA A CA 1
ATOM 1380 C C . ALA A 1 183 ? -6.611 3.941 -9.864 1.00 88.69 183 ALA A C 1
ATOM 1382 O O . ALA A 1 183 ? -6.751 3.182 -8.907 1.00 88.69 183 ALA A O 1
ATOM 1383 N N . VAL A 1 184 ? -5.795 4.998 -9.827 1.00 88.25 184 VAL A N 1
ATOM 1384 C CA . VAL A 1 184 ? -5.160 5.446 -8.587 1.00 88.25 184 VAL A CA 1
ATOM 1385 C C . VAL A 1 184 ? -6.221 6.075 -7.692 1.00 88.25 184 VAL A C 1
ATOM 1387 O O . VAL A 1 184 ? -6.813 7.098 -8.060 1.00 88.25 184 VAL A O 1
ATOM 1390 N N . ASP A 1 185 ? -6.457 5.487 -6.528 1.00 84.88 185 ASP A N 1
ATOM 1391 C CA . ASP A 1 185 ? -7.470 5.952 -5.585 1.00 84.88 185 ASP A CA 1
ATOM 1392 C C . ASP A 1 185 ? -6.979 7.096 -4.682 1.00 84.88 185 ASP A C 1
ATOM 1394 O O . ASP A 1 185 ? -5.798 7.462 -4.633 1.00 84.88 185 ASP A O 1
ATOM 1398 N N . SER A 1 186 ? -7.918 7.688 -3.945 1.00 78.56 186 SER A N 1
ATOM 1399 C CA . SER A 1 186 ? -7.639 8.797 -3.033 1.00 78.56 186 SER A CA 1
ATOM 1400 C C . SER A 1 186 ? -6.683 8.417 -1.904 1.00 78.56 186 SER A C 1
ATOM 1402 O O . SER A 1 186 ? -5.928 9.273 -1.442 1.00 78.56 186 SER A O 1
ATOM 1404 N N . TYR A 1 187 ? -6.670 7.155 -1.464 1.00 75.25 187 TYR A N 1
ATOM 1405 C CA . TYR A 1 187 ? -5.740 6.693 -0.437 1.00 75.25 187 TYR A CA 1
ATOM 1406 C C . TYR A 1 187 ? -4.300 6.733 -0.964 1.00 75.25 187 TYR A C 1
ATOM 1408 O O . TYR A 1 187 ? -3.412 7.274 -0.301 1.00 75.25 187 TYR A O 1
ATOM 1416 N N . GLN A 1 188 ? -4.066 6.252 -2.183 1.00 81.38 188 GLN A N 1
ATOM 1417 C CA . GLN A 1 188 ? -2.753 6.264 -2.828 1.00 81.38 188 GLN A CA 1
ATOM 1418 C C . GLN A 1 188 ? -2.274 7.688 -3.136 1.00 81.38 188 GLN A C 1
ATOM 1420 O O . GLN A 1 188 ? -1.091 7.976 -2.964 1.00 81.38 188 GLN A O 1
ATOM 1425 N N . LYS A 1 189 ? -3.175 8.606 -3.522 1.00 85.44 189 LYS A N 1
ATOM 1426 C CA . LYS A 1 189 ? -2.797 10.009 -3.771 1.00 85.44 189 LYS A CA 1
ATOM 1427 C C . LYS A 1 189 ? -2.602 10.838 -2.492 1.00 85.44 189 LYS A C 1
ATOM 1429 O O . LYS A 1 189 ? -1.914 11.857 -2.548 1.00 85.44 189 LYS A O 1
ATOM 1434 N N . ARG A 1 190 ? -3.192 10.453 -1.352 1.00 83.38 190 ARG A N 1
ATOM 1435 C CA . ARG A 1 190 ? -3.146 11.217 -0.085 1.00 83.38 190 ARG A CA 1
ATOM 1436 C C . ARG A 1 190 ? -1.704 11.525 0.331 1.00 83.38 190 ARG A C 1
ATOM 1438 O O . ARG A 1 190 ? -0.903 10.603 0.452 1.00 83.38 190 ARG A O 1
ATOM 1445 N N . GLY A 1 191 ? -1.391 12.798 0.583 1.00 82.31 191 GLY A N 1
ATOM 1446 C CA . GLY A 1 191 ? -0.049 13.251 0.973 1.00 82.31 191 GLY A CA 1
ATOM 1447 C C . GLY A 1 191 ? 0.920 13.477 -0.193 1.00 82.31 191 GLY A C 1
ATOM 1448 O O . GLY A 1 191 ? 2.003 14.012 0.020 1.00 82.31 191 GLY A O 1
ATOM 1449 N N . THR A 1 192 ? 0.534 13.120 -1.422 1.00 90.81 192 THR A N 1
ATOM 1450 C CA . THR A 1 192 ? 1.305 13.448 -2.628 1.00 90.81 192 THR A CA 1
ATOM 1451 C C . THR A 1 192 ? 0.926 14.833 -3.155 1.00 90.81 192 THR A C 1
ATOM 1453 O O . THR A 1 192 ? -0.166 15.344 -2.890 1.00 90.81 192 THR A O 1
ATOM 1456 N N . VAL A 1 193 ? 1.778 15.408 -4.004 1.00 92.81 193 VAL A N 1
ATOM 1457 C CA . VAL A 1 193 ? 1.467 16.651 -4.742 1.00 92.81 193 VAL A CA 1
ATOM 1458 C C . VAL A 1 193 ? 0.271 16.511 -5.692 1.00 92.81 193 VAL A C 1
ATOM 1460 O O . VAL A 1 193 ? -0.276 17.518 -6.126 1.00 92.81 193 VAL A O 1
ATOM 1463 N N . TYR A 1 194 ? -0.168 15.279 -5.976 1.00 92.12 194 TYR A N 1
ATOM 1464 C CA . TYR A 1 194 ? -1.294 14.965 -6.857 1.00 92.12 194 TYR A CA 1
ATOM 1465 C C . TYR A 1 194 ? -2.590 14.647 -6.097 1.00 92.12 194 TYR A C 1
ATOM 1467 O O . TYR A 1 194 ? -3.564 14.223 -6.716 1.00 92.12 194 TYR A O 1
ATOM 1475 N N . GLN A 1 195 ? -2.651 14.824 -4.769 1.00 90.25 195 GLN A N 1
ATOM 1476 C CA . GLN A 1 195 ? -3.847 14.457 -3.993 1.00 90.25 195 GLN A CA 1
ATOM 1477 C C . GLN A 1 195 ? -5.122 15.182 -4.451 1.00 90.25 195 GLN A C 1
ATOM 1479 O O . GLN A 1 195 ? -6.209 14.622 -4.354 1.00 90.25 195 GLN A O 1
ATOM 1484 N N . ASN A 1 196 ? -4.969 16.413 -4.947 1.00 86.88 196 ASN A N 1
ATOM 1485 C CA . ASN A 1 196 ? -6.063 17.275 -5.390 1.00 86.88 196 ASN A CA 1
ATOM 1486 C C . ASN A 1 196 ? -6.104 17.425 -6.923 1.00 86.88 196 ASN A C 1
ATOM 1488 O O . ASN A 1 196 ? -6.827 18.282 -7.424 1.00 86.88 196 ASN A O 1
ATOM 1492 N N . ASP A 1 197 ? -5.311 16.644 -7.667 1.00 87.00 197 ASP A N 1
ATOM 1493 C CA . ASP A 1 197 ? -5.323 16.691 -9.132 1.00 87.00 197 ASP A CA 1
ATOM 1494 C C . ASP A 1 197 ? -6.693 16.221 -9.641 1.00 87.00 197 ASP A C 1
ATOM 1496 O O . ASP A 1 197 ? -7.156 15.133 -9.282 1.00 87.00 197 ASP A O 1
ATOM 1500 N N . SER A 1 198 ? -7.326 17.022 -10.502 1.00 83.75 198 SER A N 1
ATOM 1501 C CA . SER A 1 198 ? -8.613 16.680 -11.123 1.00 83.75 198 SER A CA 1
ATOM 1502 C C . SER A 1 198 ? -8.506 15.498 -12.084 1.00 83.75 198 SER A C 1
ATOM 1504 O O . SER A 1 198 ? -9.494 14.814 -12.343 1.00 83.75 198 SER A O 1
ATOM 1506 N N . ASP A 1 199 ? -7.310 15.252 -12.619 1.00 87.94 199 ASP A N 1
ATOM 1507 C CA . ASP A 1 199 ? -7.082 14.164 -13.552 1.00 87.94 199 ASP A CA 1
ATOM 1508 C C . ASP A 1 199 ? -7.028 12.807 -12.834 1.00 87.94 199 ASP A C 1
ATOM 1510 O O . ASP A 1 199 ? -6.276 12.584 -11.874 1.00 87.94 199 ASP A O 1
ATOM 1514 N N . GLN A 1 200 ? -7.790 11.844 -13.355 1.00 91.12 200 GLN A N 1
ATOM 1515 C CA . GLN A 1 200 ? -7.687 10.458 -12.918 1.00 91.12 200 GLN A CA 1
ATOM 1516 C C . GLN A 1 200 ? -6.366 9.853 -13.407 1.00 91.12 200 GLN A C 1
ATOM 1518 O O . GLN A 1 200 ? -6.043 9.887 -14.599 1.00 91.12 200 GLN A O 1
ATOM 1523 N N . LEU A 1 201 ? -5.616 9.274 -12.470 1.00 92.75 201 LEU A N 1
ATOM 1524 C CA . LEU A 1 201 ? -4.394 8.533 -12.759 1.00 92.75 201 LEU A CA 1
ATOM 1525 C C . LEU A 1 201 ? -4.717 7.041 -12.831 1.00 92.75 201 LEU A C 1
ATOM 1527 O O . LEU A 1 201 ? -5.633 6.580 -12.147 1.00 92.75 201 LEU A O 1
ATOM 1531 N N . TYR A 1 202 ? -3.949 6.297 -13.620 1.00 91.62 202 TYR A N 1
ATOM 1532 C CA . TYR A 1 202 ? -4.105 4.851 -13.773 1.00 91.62 202 TYR A CA 1
ATOM 1533 C C . TYR A 1 202 ? -2.756 4.145 -13.668 1.00 91.62 202 TYR A C 1
ATOM 1535 O O . TYR A 1 202 ? -1.796 4.560 -14.324 1.00 91.62 202 TYR A O 1
ATOM 1543 N N . TRP A 1 203 ? -2.693 3.089 -12.861 1.00 91.75 203 TRP A N 1
ATOM 1544 C CA . TRP A 1 203 ? -1.510 2.252 -12.690 1.00 91.75 203 TRP A CA 1
ATOM 1545 C C . TRP A 1 203 ? -1.236 1.406 -13.934 1.00 91.75 203 TRP A C 1
ATOM 1547 O O . TRP A 1 203 ? -2.151 0.855 -14.545 1.00 91.75 203 TRP A O 1
ATOM 1557 N N . ARG A 1 204 ? 0.042 1.298 -14.295 1.00 90.12 204 ARG A N 1
ATOM 1558 C CA . ARG A 1 204 ? 0.550 0.518 -15.427 1.00 90.12 204 ARG A CA 1
ATOM 1559 C C . ARG A 1 204 ? 1.815 -0.228 -15.020 1.00 90.12 204 ARG A C 1
ATOM 1561 O O . ARG A 1 204 ? 2.663 0.397 -14.381 1.00 90.12 204 ARG A O 1
ATOM 1568 N N . PRO A 1 205 ? 1.984 -1.499 -15.411 1.00 88.44 205 PRO A N 1
ATOM 1569 C CA . PRO A 1 205 ? 3.200 -2.243 -15.126 1.00 88.44 205 PRO A CA 1
ATOM 1570 C C . PRO A 1 205 ? 4.385 -1.754 -15.955 1.00 88.44 205 PRO A C 1
ATOM 1572 O O . PRO A 1 205 ? 4.258 -1.358 -17.117 1.00 88.44 205 PRO A O 1
ATOM 1575 N N . TYR A 1 206 ? 5.560 -1.839 -15.344 1.00 89.06 206 TYR A N 1
ATOM 1576 C CA . TYR A 1 206 ? 6.856 -1.689 -15.982 1.00 89.06 206 TYR A CA 1
ATOM 1577 C C . TYR A 1 206 ? 7.790 -2.768 -15.431 1.00 89.06 206 TYR A C 1
ATOM 1579 O O . TYR A 1 206 ? 8.183 -2.713 -14.269 1.00 89.06 206 TYR A O 1
ATOM 1587 N N . TYR A 1 207 ? 8.169 -3.740 -16.260 1.00 84.38 207 TYR A N 1
ATOM 1588 C CA . TYR A 1 207 ? 9.185 -4.746 -15.922 1.00 84.38 207 TYR A CA 1
ATOM 1589 C C . TYR A 1 207 ? 10.559 -4.336 -16.448 1.00 84.38 207 TYR A C 1
ATOM 1591 O O . TYR A 1 207 ? 10.657 -3.695 -17.496 1.00 84.38 207 TYR A O 1
ATOM 1599 N N . ILE A 1 208 ? 11.626 -4.694 -15.735 1.00 83.81 208 ILE A N 1
ATOM 1600 C CA . ILE A 1 208 ? 13.009 -4.408 -16.153 1.00 83.81 208 ILE A CA 1
ATOM 1601 C C . ILE A 1 208 ? 13.472 -5.429 -17.182 1.00 83.81 208 ILE A C 1
ATOM 1603 O O . ILE A 1 208 ? 13.859 -5.056 -18.291 1.00 83.81 208 ILE A O 1
ATOM 1607 N N . ASP A 1 209 ? 13.344 -6.701 -16.819 1.00 74.06 209 ASP A N 1
ATOM 1608 C CA . ASP A 1 209 ? 13.645 -7.847 -17.655 1.00 74.06 209 ASP A CA 1
ATOM 1609 C C . ASP A 1 209 ? 12.341 -8.560 -18.005 1.00 74.06 209 ASP A C 1
ATOM 1611 O O . ASP A 1 209 ? 11.417 -8.683 -17.209 1.00 74.06 209 ASP A O 1
ATOM 1615 N N . ILE A 1 210 ? 12.253 -8.997 -19.244 1.00 66.62 210 ILE A N 1
ATOM 1616 C CA . ILE A 1 210 ? 11.107 -9.712 -19.782 1.00 66.62 210 ILE A CA 1
ATOM 1617 C C . ILE A 1 210 ? 11.129 -11.204 -19.461 1.00 66.62 210 ILE A C 1
ATOM 1619 O O . ILE A 1 210 ? 10.095 -11.862 -19.495 1.00 66.62 210 ILE A O 1
ATOM 1623 N N . THR A 1 211 ? 12.313 -11.735 -19.164 1.00 62.75 211 THR A N 1
ATOM 1624 C CA . THR A 1 211 ? 12.516 -13.128 -18.759 1.00 62.75 211 THR A CA 1
ATOM 1625 C C . THR A 1 211 ? 12.228 -13.338 -17.275 1.00 62.75 211 THR A C 1
ATOM 1627 O O . THR A 1 211 ? 11.920 -14.454 -16.866 1.00 62.75 211 THR A O 1
ATOM 1630 N N . ASN A 1 212 ? 12.265 -12.258 -16.491 1.00 66.25 212 ASN A N 1
ATOM 1631 C CA . ASN A 1 212 ? 11.850 -12.209 -15.098 1.00 66.25 212 ASN A CA 1
ATOM 1632 C C . ASN A 1 212 ? 10.965 -10.965 -14.895 1.00 66.25 212 ASN A C 1
ATOM 1634 O O . ASN A 1 212 ? 11.487 -9.903 -14.542 1.00 66.25 212 ASN A O 1
ATOM 1638 N N . PRO A 1 213 ? 9.647 -11.058 -15.164 1.00 63.06 213 PRO A N 1
ATOM 1639 C CA . PRO A 1 213 ? 8.746 -9.913 -15.257 1.00 63.06 213 PRO A CA 1
ATOM 1640 C C . PRO A 1 213 ? 8.369 -9.346 -13.882 1.00 63.06 213 PRO A C 1
ATOM 1642 O O . PRO A 1 213 ? 7.229 -8.947 -13.668 1.00 63.06 213 PRO A O 1
ATOM 1645 N N . GLN A 1 214 ? 9.307 -9.270 -12.938 1.00 69.94 214 GLN A N 1
ATOM 1646 C CA . GLN A 1 214 ? 9.135 -8.422 -11.769 1.00 69.94 214 GLN A CA 1
ATOM 1647 C C . GLN A 1 214 ? 8.914 -6.989 -12.256 1.00 69.94 214 GLN A C 1
ATOM 1649 O O . GLN A 1 214 ? 9.749 -6.405 -12.958 1.00 69.94 214 GLN A O 1
ATOM 1654 N N . SER A 1 215 ? 7.749 -6.442 -11.921 1.00 79.88 215 SER A N 1
ATOM 1655 C CA . SER A 1 215 ? 7.323 -5.126 -12.365 1.00 79.88 215 SER A CA 1
ATOM 1656 C C . SER A 1 215 ? 7.054 -4.203 -11.188 1.00 79.88 215 SER A C 1
ATOM 1658 O O . SER A 1 215 ? 6.634 -4.618 -10.111 1.00 79.88 215 SER A O 1
ATOM 1660 N N . PHE A 1 216 ? 7.310 -2.920 -11.409 1.00 87.31 216 PHE A N 1
ATOM 1661 C CA . PHE A 1 216 ? 6.748 -1.853 -10.593 1.00 87.31 216 PHE A CA 1
ATOM 1662 C C . PHE A 1 216 ? 5.564 -1.245 -11.342 1.00 87.31 216 PHE A C 1
ATOM 1664 O O . PHE A 1 216 ? 5.422 -1.436 -12.554 1.00 87.31 216 PHE A O 1
ATOM 1671 N N . LEU A 1 217 ? 4.727 -0.475 -10.648 1.00 90.56 217 LEU A N 1
ATOM 1672 C CA . LEU A 1 217 ? 3.676 0.287 -11.312 1.00 90.56 217 LEU A CA 1
ATOM 1673 C C . LEU A 1 217 ? 4.078 1.745 -11.438 1.00 90.56 217 LEU A C 1
ATOM 1675 O O . LEU A 1 217 ? 4.644 2.334 -10.524 1.00 90.56 217 LEU A O 1
ATOM 1679 N N . PHE A 1 218 ? 3.707 2.367 -12.543 1.00 94.62 218 PHE A N 1
ATOM 1680 C CA . PHE A 1 218 ? 3.715 3.816 -12.668 1.00 94.62 218 PHE A CA 1
ATOM 1681 C C . PHE A 1 218 ? 2.323 4.311 -13.016 1.00 94.62 218 PHE A C 1
ATOM 1683 O O . PHE A 1 218 ? 1.537 3.599 -13.643 1.00 94.62 218 PHE A O 1
ATOM 1690 N N . ALA A 1 219 ? 2.011 5.534 -12.608 1.00 94.38 219 ALA A N 1
ATOM 1691 C CA . ALA A 1 219 ? 0.733 6.145 -12.902 1.00 94.38 219 ALA A CA 1
ATOM 1692 C C . ALA A 1 219 ? 0.878 7.451 -13.662 1.00 94.38 219 ALA A C 1
ATOM 1694 O O . ALA A 1 219 ? 1.684 8.324 -13.327 1.00 94.38 219 ALA A O 1
ATOM 1695 N N . ASN A 1 220 ? 0.016 7.590 -14.661 1.00 93.62 220 ASN A N 1
ATOM 1696 C CA . ASN A 1 220 ? -0.212 8.818 -15.399 1.00 93.62 220 ASN A CA 1
ATOM 1697 C C . ASN A 1 220 ? -1.665 8.886 -15.878 1.00 93.62 220 ASN A C 1
ATOM 1699 O O . ASN A 1 220 ? -2.480 8.013 -15.560 1.00 93.62 220 ASN A O 1
ATOM 1703 N N . THR A 1 221 ? -1.995 9.962 -16.585 1.00 89.50 221 THR A N 1
ATOM 1704 C CA . THR A 1 221 ? -3.362 10.256 -17.007 1.00 89.50 221 THR A CA 1
ATOM 1705 C C . THR A 1 221 ? -3.789 9.434 -18.223 1.00 89.50 221 THR A C 1
ATOM 1707 O O . THR A 1 221 ? -2.989 9.064 -19.085 1.00 89.50 221 THR A O 1
ATOM 1710 N N . GLY A 1 222 ? -5.095 9.183 -18.309 1.00 80.06 222 GLY A N 1
ATOM 1711 C CA . GLY A 1 222 ? -5.720 8.422 -19.390 1.00 80.06 222 GLY A CA 1
ATOM 1712 C C . GLY A 1 222 ? -5.759 6.919 -19.114 1.00 80.06 222 GLY A C 1
ATOM 1713 O O . GLY A 1 222 ? -4.837 6.363 -18.529 1.00 80.06 222 GLY A O 1
ATOM 1714 N N . ASN A 1 223 ? -6.830 6.264 -19.556 1.00 79.69 223 ASN A N 1
ATOM 1715 C CA . ASN A 1 223 ? -7.027 4.817 -19.460 1.00 79.69 223 ASN A CA 1
ATOM 1716 C C . ASN A 1 223 ? -6.870 4.202 -20.857 1.00 79.69 223 ASN A C 1
ATOM 1718 O O . ASN A 1 223 ? -7.845 3.848 -21.513 1.00 79.69 223 ASN A O 1
ATOM 1722 N N . THR A 1 224 ? -5.643 4.218 -21.377 1.00 76.50 224 THR A N 1
ATOM 1723 C CA . THR A 1 224 ? -5.344 3.799 -22.754 1.00 76.50 224 THR A CA 1
ATOM 1724 C C . THR A 1 224 ? -4.207 2.793 -22.772 1.00 76.50 224 THR A C 1
ATOM 1726 O O . THR A 1 224 ? -3.294 2.903 -21.955 1.00 76.50 224 THR A O 1
ATOM 1729 N N . GLY A 1 225 ? -4.186 1.918 -23.784 1.00 67.00 225 GLY A N 1
ATOM 1730 C CA . GLY A 1 225 ? -3.066 1.001 -24.039 1.00 67.00 225 GLY A CA 1
ATOM 1731 C C . GLY A 1 225 ? -1.724 1.703 -24.300 1.00 67.00 225 GLY A C 1
ATOM 1732 O O . GLY A 1 225 ? -0.665 1.106 -24.146 1.00 67.00 225 GLY A O 1
ATOM 1733 N N . HIS A 1 226 ? -1.742 2.994 -24.653 1.00 75.12 226 HIS A N 1
ATOM 1734 C CA . HIS A 1 226 ? -0.530 3.797 -24.785 1.00 75.12 226 HIS A CA 1
ATOM 1735 C C . HIS A 1 226 ? 0.032 4.187 -23.414 1.00 75.12 226 HIS A C 1
ATOM 1737 O O . HIS A 1 226 ? -0.618 4.885 -22.631 1.00 75.12 226 HIS A O 1
ATOM 1743 N N . ALA A 1 227 ? 1.274 3.773 -23.162 1.00 77.19 227 ALA A N 1
ATOM 1744 C CA . ALA A 1 227 ? 1.956 3.957 -21.887 1.00 77.19 227 ALA A CA 1
ATOM 1745 C C . ALA A 1 227 ? 2.298 5.422 -21.572 1.00 77.19 227 ALA A C 1
ATOM 1747 O O . ALA A 1 227 ? 2.325 5.794 -20.401 1.00 77.19 227 ALA A O 1
ATOM 1748 N N . LYS A 1 228 ? 2.554 6.250 -22.604 1.00 84.44 228 LYS A N 1
ATOM 1749 C CA . LYS A 1 228 ? 2.988 7.657 -22.482 1.00 84.44 228 LYS A CA 1
ATOM 1750 C C . LYS A 1 228 ? 4.022 7.842 -21.364 1.00 84.44 228 LYS A C 1
ATOM 1752 O O . LYS A 1 228 ? 3.797 8.720 -20.550 1.00 84.44 228 LYS A O 1
ATOM 1757 N N . TRP A 1 229 ? 5.037 6.965 -21.315 1.00 91.94 229 TRP A N 1
ATOM 1758 C CA . TRP A 1 229 ? 6.109 6.703 -20.324 1.00 91.94 229 TRP A CA 1
ATOM 1759 C C . TRP A 1 229 ? 6.560 7.827 -19.363 1.00 91.94 229 TRP A C 1
ATOM 1761 O O . TRP A 1 229 ? 7.742 7.971 -19.102 1.00 91.94 229 TRP A O 1
ATOM 1771 N N . GLU A 1 230 ? 5.647 8.602 -18.805 1.00 94.00 230 GLU A N 1
ATOM 1772 C CA . GLU A 1 230 ? 5.812 9.799 -17.992 1.00 94.00 230 GLU A CA 1
ATOM 1773 C C . GLU A 1 230 ? 5.098 9.507 -16.683 1.00 94.00 230 GLU A C 1
ATOM 1775 O O . GLU A 1 230 ? 3.869 9.508 -16.635 1.00 94.00 230 GLU A O 1
ATOM 1780 N N . ALA A 1 231 ? 5.845 9.198 -15.634 1.00 96.50 231 ALA A N 1
ATOM 1781 C CA . ALA A 1 231 ? 5.286 8.793 -14.357 1.00 96.50 231 ALA A CA 1
ATOM 1782 C C . ALA A 1 231 ? 5.057 10.013 -13.461 1.00 96.50 231 ALA A C 1
ATOM 1784 O O . ALA A 1 231 ? 6.001 10.724 -13.111 1.00 96.50 231 ALA A O 1
ATOM 1785 N N . LYS A 1 232 ? 3.800 10.245 -13.063 1.00 95.88 232 LYS A N 1
ATOM 1786 C CA . LYS A 1 232 ? 3.457 11.158 -11.960 1.00 95.88 232 LYS A CA 1
ATOM 1787 C C . LYS A 1 232 ? 3.711 10.474 -10.616 1.00 95.88 232 LYS A C 1
ATOM 1789 O O . LYS A 1 232 ? 4.344 11.061 -9.741 1.00 95.88 232 LYS A O 1
ATOM 1794 N N . LEU A 1 233 ? 3.268 9.222 -10.491 1.00 95.38 233 LEU A N 1
ATOM 1795 C CA . LEU A 1 233 ? 3.517 8.359 -9.337 1.00 95.38 233 LEU A CA 1
ATOM 1796 C C . LEU A 1 233 ? 4.193 7.062 -9.776 1.00 95.38 233 LEU A C 1
ATOM 1798 O O . LEU A 1 233 ? 3.955 6.586 -10.886 1.00 95.38 233 LEU A O 1
ATOM 1802 N N . VAL A 1 234 ? 4.988 6.479 -8.887 1.00 94.81 234 VAL A N 1
ATOM 1803 C CA . VAL A 1 234 ? 5.554 5.135 -9.020 1.00 94.81 234 VAL A CA 1
ATOM 1804 C C . VAL A 1 234 ? 5.251 4.366 -7.743 1.00 94.81 234 VAL A C 1
ATOM 1806 O O . VAL A 1 234 ? 5.458 4.885 -6.651 1.00 94.81 234 VAL A O 1
ATOM 1809 N N . TYR A 1 235 ? 4.748 3.148 -7.882 1.00 88.81 235 TYR A N 1
ATOM 1810 C CA . TYR A 1 235 ? 4.532 2.216 -6.792 1.00 88.81 235 TYR A CA 1
ATOM 1811 C C . TYR A 1 235 ? 5.511 1.056 -6.917 1.00 88.81 235 TYR A C 1
ATOM 1813 O O . TYR A 1 235 ? 5.553 0.382 -7.949 1.00 88.81 235 TYR A O 1
ATOM 1821 N N . TYR A 1 236 ? 6.284 0.823 -5.863 1.00 84.06 236 TYR A N 1
ATOM 1822 C CA . TYR A 1 236 ? 7.227 -0.283 -5.795 1.00 84.06 236 TYR A CA 1
ATOM 1823 C C . TYR A 1 236 ? 7.393 -0.753 -4.354 1.00 84.06 236 TYR A C 1
ATOM 1825 O O . TYR A 1 236 ? 7.670 0.062 -3.472 1.0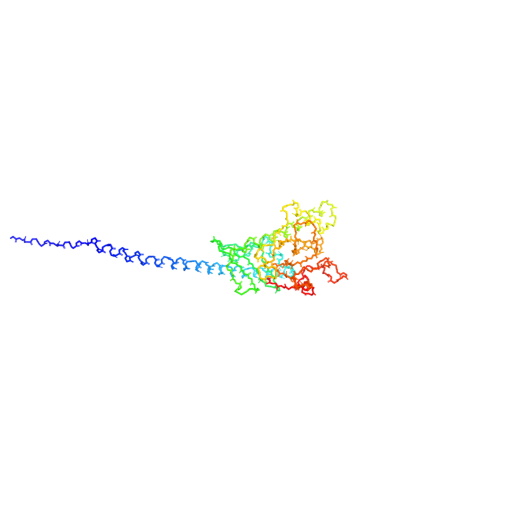0 84.06 236 TYR A O 1
ATOM 1833 N N . ASN A 1 237 ? 7.239 -2.063 -4.132 1.00 73.25 237 ASN A N 1
ATOM 1834 C CA . ASN A 1 237 ? 7.428 -2.717 -2.834 1.00 73.25 237 ASN A CA 1
ATOM 1835 C C . ASN A 1 237 ? 6.721 -1.945 -1.703 1.00 73.25 237 ASN A C 1
ATOM 1837 O O . ASN A 1 237 ? 7.328 -1.511 -0.719 1.00 73.25 237 ASN A O 1
ATOM 1841 N N . GLY A 1 238 ? 5.433 -1.663 -1.919 1.00 70.81 238 GLY A N 1
ATOM 1842 C CA . GLY A 1 238 ? 4.593 -0.979 -0.945 1.00 70.81 238 GLY A CA 1
ATOM 1843 C C . GLY A 1 238 ? 4.798 0.517 -0.880 1.00 70.81 238 GLY A C 1
ATOM 1844 O O . GLY A 1 238 ? 3.962 1.191 -0.299 1.00 70.81 238 GLY A O 1
ATOM 1845 N N . SER A 1 239 ? 5.857 1.055 -1.470 1.00 78.44 239 SER A N 1
ATOM 1846 C CA . SER A 1 239 ? 6.204 2.467 -1.382 1.00 78.44 239 SER A CA 1
ATOM 1847 C C . SER A 1 239 ? 5.625 3.245 -2.559 1.00 78.44 239 SER A C 1
ATOM 1849 O O . SER A 1 239 ? 5.621 2.751 -3.687 1.00 78.44 239 SER A O 1
ATOM 1851 N N . ILE A 1 240 ? 5.168 4.475 -2.312 1.00 88.19 240 ILE A N 1
ATOM 1852 C CA . ILE A 1 240 ? 4.763 5.406 -3.372 1.00 88.19 240 ILE A CA 1
ATOM 1853 C C . ILE A 1 240 ? 5.807 6.507 -3.480 1.00 88.19 240 ILE A C 1
ATOM 1855 O O . ILE A 1 240 ? 6.075 7.241 -2.527 1.00 88.19 240 ILE A O 1
ATOM 1859 N N . TYR A 1 241 ? 6.338 6.656 -4.683 1.00 93.69 241 TYR A N 1
ATOM 1860 C CA . TYR A 1 241 ? 7.207 7.742 -5.091 1.00 93.69 241 TYR A CA 1
ATOM 1861 C C . TYR A 1 241 ? 6.421 8.711 -5.967 1.00 93.69 241 TYR A C 1
ATOM 1863 O O . TYR A 1 241 ? 5.597 8.298 -6.785 1.00 93.69 241 TYR A O 1
ATOM 1871 N N . GLN A 1 242 ? 6.692 10.003 -5.831 1.00 96.12 242 GLN A N 1
ATOM 1872 C CA . GLN A 1 242 ? 6.119 11.035 -6.692 1.00 96.12 242 GLN A CA 1
ATOM 1873 C C . GLN A 1 242 ? 7.210 11.737 -7.494 1.00 96.12 242 GLN A C 1
ATOM 1875 O O . GLN A 1 242 ? 8.326 11.915 -7.005 1.00 96.12 242 GLN A O 1
ATOM 1880 N N . SER A 1 243 ? 6.866 12.193 -8.697 1.00 96.94 243 SER A N 1
ATOM 1881 C CA . SER A 1 243 ? 7.711 13.116 -9.455 1.00 96.94 243 SER A CA 1
ATOM 1882 C C . SER A 1 243 ? 7.822 14.470 -8.740 1.00 96.94 243 SER A C 1
ATOM 1884 O O . SER A 1 243 ? 6.841 14.993 -8.206 1.00 96.94 243 SER A O 1
ATOM 1886 N N . THR A 1 244 ? 9.018 15.057 -8.778 1.00 96.25 244 THR A N 1
ATOM 1887 C CA . THR A 1 244 ? 9.290 16.431 -8.315 1.00 96.25 244 THR A CA 1
ATOM 1888 C C . THR A 1 244 ? 9.333 17.460 -9.447 1.00 96.25 244 THR A C 1
ATOM 1890 O O . THR A 1 244 ? 9.451 18.659 -9.181 1.00 96.25 244 THR A O 1
ATOM 1893 N N . LYS A 1 245 ? 9.220 17.017 -10.707 1.00 96.31 245 LYS A N 1
ATOM 1894 C CA . LYS A 1 245 ? 9.330 17.875 -11.890 1.00 96.31 245 LYS A CA 1
ATOM 1895 C C . LYS A 1 245 ? 8.150 18.836 -11.973 1.00 96.31 245 LYS A C 1
ATOM 1897 O O . LYS A 1 245 ? 6.998 18.442 -11.790 1.00 96.31 245 LYS A O 1
ATOM 1902 N N . LYS A 1 246 ? 8.454 20.088 -12.309 1.00 95.69 246 LYS A N 1
ATOM 1903 C CA . LYS A 1 246 ? 7.469 21.134 -12.578 1.00 95.69 246 LYS A CA 1
ATOM 1904 C C . LYS A 1 246 ? 7.548 21.597 -14.026 1.00 95.69 246 LYS A C 1
ATOM 1906 O O . LYS A 1 246 ? 8.627 21.587 -14.620 1.00 95.69 246 LYS A O 1
ATOM 1911 N N . ASP A 1 247 ? 6.410 21.980 -14.588 1.00 94.12 247 ASP A N 1
ATOM 1912 C CA . ASP A 1 247 ? 6.361 22.715 -15.850 1.00 94.12 247 ASP A CA 1
ATOM 1913 C C . ASP A 1 247 ? 6.773 24.191 -15.652 1.00 94.12 247 ASP A C 1
ATOM 1915 O O . ASP A 1 247 ? 7.067 24.637 -14.540 1.00 94.12 247 ASP A O 1
ATOM 1919 N N . ALA A 1 248 ? 6.785 24.970 -16.738 1.00 95.00 248 ALA A N 1
ATOM 1920 C CA . ALA A 1 248 ? 7.117 26.397 -16.697 1.00 95.00 248 ALA A CA 1
ATOM 1921 C C . ALA A 1 248 ? 6.142 27.240 -15.845 1.00 95.00 248 ALA A C 1
ATOM 1923 O O . ALA A 1 248 ? 6.497 28.337 -15.422 1.00 95.00 248 ALA A O 1
ATOM 1924 N N . ASN A 1 249 ? 4.939 26.724 -15.576 1.00 94.31 249 ASN A N 1
ATOM 1925 C CA . ASN A 1 249 ? 3.912 27.374 -14.763 1.00 94.31 249 ASN A CA 1
ATOM 1926 C C . ASN A 1 249 ? 3.982 26.949 -13.284 1.00 94.31 249 ASN A C 1
ATOM 1928 O O . ASN A 1 249 ? 3.195 27.421 -12.467 1.00 94.31 249 ASN A O 1
ATOM 1932 N N . GLY A 1 250 ? 4.916 26.061 -12.926 1.00 92.12 250 GLY A N 1
ATOM 1933 C CA . GLY A 1 250 ? 5.082 25.547 -11.571 1.00 92.12 250 GLY A CA 1
ATOM 1934 C C . GLY A 1 250 ? 4.171 24.368 -11.214 1.00 92.12 250 GLY A C 1
ATOM 1935 O O . GLY A 1 250 ? 4.209 23.929 -10.060 1.00 92.12 250 GLY A O 1
ATOM 1936 N N . ASN A 1 251 ? 3.395 23.831 -12.162 1.00 92.19 251 ASN A N 1
ATOM 1937 C CA . ASN A 1 251 ? 2.547 22.659 -11.937 1.00 92.19 251 ASN A CA 1
ATOM 1938 C C . ASN A 1 251 ? 3.390 21.387 -11.922 1.00 92.19 251 ASN A C 1
ATOM 1940 O O . ASN A 1 251 ? 4.284 21.222 -12.752 1.00 92.19 251 ASN A O 1
ATOM 1944 N N . TYR A 1 252 ? 3.079 20.461 -11.016 1.00 93.31 252 TYR A N 1
ATOM 1945 C CA . TYR A 1 252 ? 3.753 19.166 -10.966 1.00 93.31 252 TYR A CA 1
ATOM 1946 C C . TYR A 1 252 ? 3.362 18.291 -12.166 1.00 93.31 252 TYR A C 1
ATOM 1948 O O . TYR A 1 252 ? 2.182 18.113 -12.471 1.00 93.31 252 TYR A O 1
ATOM 1956 N N . ILE A 1 253 ? 4.363 17.725 -12.839 1.00 94.12 253 I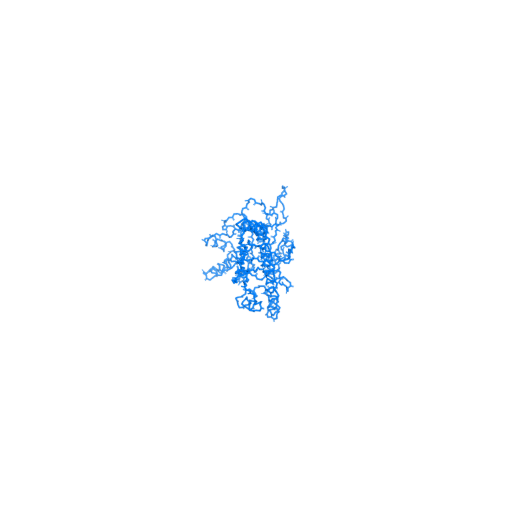LE A N 1
ATOM 1957 C CA . ILE A 1 253 ? 4.201 16.891 -14.038 1.00 94.12 253 ILE A CA 1
ATOM 1958 C C . ILE A 1 253 ? 4.972 15.577 -13.912 1.00 94.12 253 ILE A C 1
ATOM 1960 O O . ILE A 1 253 ? 5.834 15.422 -13.048 1.00 94.12 253 ILE A O 1
ATOM 1964 N N . GLY A 1 254 ? 4.671 14.619 -14.792 1.00 94.56 254 GLY A N 1
ATOM 1965 C CA . GLY A 1 254 ? 5.384 13.344 -14.836 1.00 94.56 254 GLY A CA 1
ATOM 1966 C C . GLY A 1 254 ? 6.846 13.481 -15.278 1.00 94.56 254 GLY A C 1
ATOM 1967 O O . GLY A 1 254 ? 7.217 14.440 -15.960 1.00 94.56 254 GLY A O 1
ATOM 1968 N N . ILE A 1 255 ? 7.668 12.517 -14.865 1.00 96.44 255 ILE A N 1
ATOM 1969 C CA . ILE A 1 255 ? 9.049 12.335 -15.334 1.00 96.44 255 ILE A CA 1
ATOM 1970 C C . ILE A 1 255 ? 9.099 11.106 -16.233 1.00 96.44 255 ILE A C 1
ATOM 1972 O O . ILE A 1 255 ? 8.495 10.079 -15.916 1.00 96.44 255 ILE A O 1
ATOM 1976 N N . SER A 1 256 ? 9.843 11.200 -17.333 1.00 95.00 256 SER A N 1
ATOM 1977 C CA . SER A 1 256 ? 10.004 10.085 -18.255 1.00 95.00 256 SER A CA 1
ATOM 1978 C C . SER A 1 256 ? 10.704 8.899 -17.589 1.00 95.00 256 SER A C 1
ATOM 1980 O O . SER A 1 256 ? 11.785 9.046 -17.026 1.00 95.00 256 SER A O 1
ATOM 1982 N N . ILE A 1 257 ? 10.109 7.716 -17.702 1.00 94.31 257 ILE A N 1
ATOM 1983 C CA . ILE A 1 257 ? 10.640 6.434 -17.222 1.00 94.31 257 ILE A CA 1
ATOM 1984 C C . ILE A 1 257 ? 10.949 5.465 -18.375 1.00 94.31 257 ILE A C 1
ATOM 1986 O O . ILE A 1 257 ? 11.240 4.292 -18.154 1.00 94.31 257 ILE A O 1
ATOM 1990 N N . ALA A 1 258 ? 10.898 5.930 -19.629 1.00 90.69 258 ALA A N 1
ATOM 1991 C CA . ALA A 1 258 ? 11.156 5.084 -20.798 1.00 90.69 258 ALA A CA 1
ATOM 1992 C C . ALA A 1 258 ? 12.555 4.437 -20.757 1.00 90.69 258 ALA A C 1
ATOM 1994 O O . ALA A 1 258 ? 12.731 3.307 -21.210 1.00 90.69 258 ALA A O 1
ATOM 1995 N N . SER A 1 259 ? 13.539 5.137 -20.185 1.00 89.81 259 SER A N 1
ATOM 1996 C CA . SER A 1 259 ? 14.932 4.698 -20.086 1.00 89.81 259 SER A CA 1
ATOM 1997 C C . SER A 1 259 ? 15.242 3.829 -18.868 1.00 89.81 259 SER A C 1
ATOM 1999 O O . SER A 1 259 ? 16.391 3.410 -18.746 1.00 89.81 259 SER A O 1
ATOM 2001 N N . VAL A 1 260 ? 14.272 3.528 -17.993 1.00 92.56 260 VAL A N 1
ATOM 2002 C CA . VAL A 1 260 ? 14.537 2.776 -16.752 1.00 92.56 260 VAL A CA 1
ATOM 2003 C C . VAL A 1 260 ? 15.227 1.446 -17.042 1.00 92.56 260 VAL A C 1
ATOM 2005 O O . VAL A 1 260 ? 16.229 1.158 -16.411 1.00 92.56 260 VAL A O 1
ATOM 2008 N N . SER A 1 261 ? 14.792 0.669 -18.038 1.00 89.00 261 SER A N 1
ATOM 2009 C CA . SER A 1 261 ? 15.466 -0.593 -18.394 1.00 89.00 261 SER A CA 1
ATOM 2010 C C . SER A 1 261 ? 16.651 -0.436 -19.362 1.00 89.00 261 SER A C 1
ATOM 2012 O O . SER A 1 261 ? 17.139 -1.426 -19.904 1.00 89.00 261 SER A O 1
ATOM 2014 N N . ASN A 1 262 ? 17.071 0.790 -19.693 1.00 88.81 262 ASN A N 1
ATOM 2015 C CA . ASN A 1 262 ? 18.137 1.040 -20.664 1.00 88.81 262 ASN A CA 1
ATOM 2016 C C . ASN A 1 262 ? 19.479 1.249 -19.955 1.00 88.81 262 ASN A C 1
ATOM 2018 O O . ASN A 1 262 ? 19.912 2.378 -19.722 1.00 88.81 262 ASN A O 1
ATOM 2022 N N . THR A 1 263 ? 20.170 0.149 -19.668 1.00 86.62 263 THR A N 1
ATOM 2023 C CA . THR A 1 263 ? 21.465 0.143 -18.963 1.00 86.62 263 THR A CA 1
ATOM 2024 C C . THR A 1 263 ? 22.563 0.944 -19.667 1.00 86.62 263 THR A C 1
ATOM 2026 O O . THR A 1 263 ? 23.461 1.461 -19.009 1.00 86.62 263 THR A O 1
ATOM 2029 N N . LYS A 1 264 ? 22.482 1.135 -20.993 1.00 87.81 264 LYS A N 1
ATOM 2030 C CA . LYS A 1 264 ? 23.436 1.975 -21.743 1.00 87.81 264 LYS A CA 1
ATOM 2031 C C . LYS A 1 264 ? 23.277 3.469 -21.451 1.00 87.81 264 LYS A C 1
ATOM 2033 O O . LYS A 1 264 ? 24.227 4.221 -21.638 1.00 87.81 264 LYS A O 1
ATOM 2038 N N . ASN A 1 265 ? 22.101 3.880 -20.980 1.00 85.25 265 ASN A N 1
ATOM 2039 C CA . ASN A 1 265 ? 21.755 5.269 -20.681 1.00 85.25 265 ASN A CA 1
ATOM 2040 C C . ASN A 1 265 ? 21.518 5.489 -19.176 1.00 85.25 265 ASN A C 1
ATOM 2042 O O . ASN A 1 265 ? 20.689 6.312 -18.796 1.00 85.25 265 ASN A O 1
ATOM 2046 N N . GLY A 1 266 ? 22.214 4.732 -18.320 1.00 85.00 266 GLY A N 1
ATOM 2047 C CA . GLY A 1 266 ? 22.085 4.855 -16.863 1.00 85.00 266 GLY A CA 1
ATOM 2048 C C . GLY A 1 266 ? 20.785 4.277 -16.293 1.00 85.00 266 GLY A C 1
ATOM 2049 O O . GLY A 1 266 ? 20.397 4.627 -15.182 1.00 85.00 266 GLY A O 1
ATOM 2050 N N . GLY A 1 267 ? 20.091 3.427 -17.053 1.00 90.38 267 GLY A N 1
ATOM 2051 C CA . GLY A 1 267 ? 19.015 2.577 -16.547 1.00 90.38 267 GLY A CA 1
ATOM 2052 C C . GLY A 1 267 ? 19.535 1.423 -15.686 1.00 90.38 267 GLY A C 1
ATOM 2053 O O . GLY A 1 267 ? 20.740 1.218 -15.543 1.00 90.38 267 GLY A O 1
ATOM 2054 N N . ILE A 1 268 ? 18.607 0.653 -15.134 1.00 91.56 268 ILE A N 1
ATOM 2055 C CA . ILE A 1 268 ? 18.854 -0.454 -14.213 1.00 91.56 268 ILE A CA 1
ATOM 2056 C C . ILE A 1 268 ? 18.697 -1.806 -14.912 1.00 91.56 268 ILE A C 1
ATOM 2058 O O . ILE A 1 268 ? 17.928 -1.943 -15.866 1.00 91.56 268 ILE A O 1
ATOM 2062 N N . SER A 1 269 ? 19.441 -2.802 -14.433 1.00 87.31 269 SER A N 1
ATOM 2063 C CA . SER A 1 269 ? 19.323 -4.204 -14.862 1.00 87.31 269 SER A CA 1
ATOM 2064 C C . SER A 1 269 ? 18.562 -5.063 -13.858 1.00 87.31 269 SER A C 1
ATOM 2066 O O . SER A 1 269 ? 18.107 -6.142 -14.212 1.00 87.31 269 SER A O 1
ATOM 2068 N N . ASP A 1 270 ? 18.429 -4.587 -12.620 1.00 83.69 270 ASP A N 1
ATOM 2069 C CA . ASP A 1 270 ? 17.757 -5.276 -11.523 1.00 83.69 270 ASP A CA 1
ATOM 2070 C C . ASP A 1 270 ? 16.764 -4.310 -10.864 1.00 83.69 270 ASP A C 1
ATOM 2072 O O . ASP A 1 270 ? 17.093 -3.151 -10.592 1.00 83.69 270 ASP A O 1
ATOM 2076 N N . ILE A 1 271 ? 15.535 -4.770 -10.621 1.00 83.50 271 ILE A N 1
ATOM 2077 C CA . ILE A 1 271 ? 14.467 -3.934 -10.063 1.00 83.50 271 ILE A CA 1
ATOM 2078 C C . ILE A 1 271 ? 14.778 -3.443 -8.641 1.00 83.50 271 ILE A C 1
ATOM 2080 O O . ILE A 1 271 ? 14.302 -2.383 -8.239 1.00 83.50 271 ILE A O 1
ATOM 2084 N N . SER A 1 272 ? 15.646 -4.133 -7.899 1.00 80.62 272 SER A N 1
ATOM 2085 C CA . SER A 1 272 ? 16.119 -3.683 -6.586 1.00 80.62 272 SER A CA 1
ATOM 2086 C C . SER A 1 272 ? 16.868 -2.349 -6.628 1.00 80.62 272 SER A C 1
ATOM 2088 O O . SER A 1 272 ? 16.894 -1.640 -5.626 1.00 80.62 272 SER A O 1
ATOM 2090 N N . GLN A 1 273 ? 17.406 -1.960 -7.790 1.00 88.38 273 GLN A N 1
ATOM 2091 C CA . GLN A 1 273 ? 18.077 -0.674 -8.014 1.00 88.38 273 GLN A CA 1
ATOM 2092 C C . GLN A 1 273 ? 17.085 0.479 -8.257 1.00 88.38 273 GLN A C 1
ATOM 2094 O O . GLN A 1 273 ? 17.488 1.643 -8.344 1.00 88.38 273 GLN A O 1
ATOM 2099 N N . LEU A 1 274 ? 15.787 0.182 -8.395 1.00 90.88 274 LEU A N 1
ATOM 2100 C CA . LEU A 1 274 ? 14.762 1.165 -8.733 1.00 90.88 274 LEU A CA 1
ATOM 2101 C C . LEU A 1 274 ? 14.666 2.324 -7.724 1.00 90.88 274 LEU A C 1
ATOM 2103 O O . LEU A 1 274 ? 14.595 3.459 -8.189 1.00 90.88 274 LEU A O 1
ATOM 2107 N N . PRO A 1 275 ? 14.690 2.123 -6.389 1.00 89.00 275 PRO A N 1
ATOM 2108 C CA . PRO A 1 275 ? 14.621 3.235 -5.435 1.00 89.00 275 PRO A CA 1
ATOM 2109 C C . PRO A 1 275 ? 15.731 4.280 -5.623 1.00 89.00 275 PRO A C 1
ATOM 2111 O O . PRO A 1 275 ? 15.460 5.487 -5.612 1.00 89.00 275 PRO A O 1
ATOM 2114 N N . ASP A 1 276 ? 16.964 3.822 -5.847 1.00 89.69 276 ASP A N 1
ATOM 2115 C CA . ASP A 1 276 ? 18.119 4.693 -6.076 1.00 89.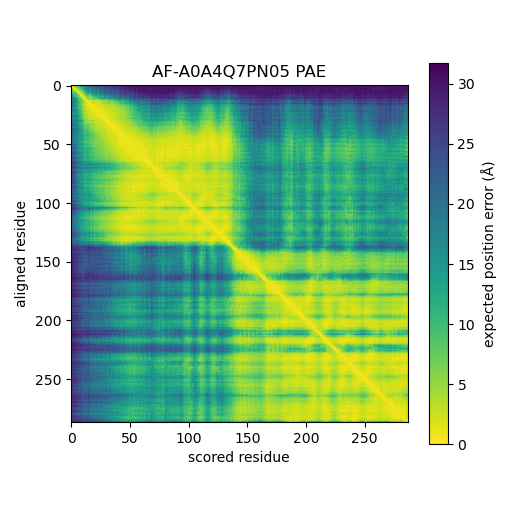69 276 ASP A CA 1
ATOM 2116 C C . ASP A 1 276 ? 17.994 5.409 -7.420 1.00 89.69 276 ASP A C 1
ATOM 2118 O O . ASP A 1 276 ? 18.189 6.625 -7.505 1.00 89.69 276 ASP A O 1
ATOM 2122 N N . TRP A 1 277 ? 17.582 4.679 -8.462 1.00 95.25 277 TRP A N 1
ATOM 2123 C CA . TRP A 1 277 ? 17.339 5.254 -9.782 1.00 95.25 277 TRP A CA 1
ATOM 2124 C C . TRP A 1 277 ? 16.256 6.337 -9.736 1.00 95.25 277 TRP A C 1
ATOM 2126 O O . TRP A 1 277 ? 16.451 7.425 -10.274 1.00 95.25 277 TRP A O 1
ATOM 2136 N N . LEU A 1 278 ? 15.135 6.075 -9.059 1.00 96.19 278 LEU A N 1
ATOM 2137 C CA . LEU A 1 278 ? 14.033 7.023 -8.887 1.00 96.19 278 LEU A CA 1
ATOM 2138 C C . LEU A 1 278 ? 14.524 8.305 -8.210 1.00 96.19 278 LEU A C 1
ATOM 2140 O O . LEU A 1 278 ? 14.278 9.403 -8.711 1.00 96.19 278 LEU A O 1
ATOM 2144 N N . THR A 1 279 ? 15.272 8.169 -7.117 1.00 94.50 279 THR A N 1
ATOM 2145 C CA . THR A 1 279 ? 15.814 9.314 -6.376 1.00 94.50 279 THR A CA 1
ATOM 2146 C C . THR A 1 279 ? 16.773 10.135 -7.242 1.00 94.50 279 THR A C 1
ATOM 2148 O O . THR A 1 279 ? 16.638 11.357 -7.328 1.00 94.50 279 THR A O 1
ATOM 2151 N N . ALA A 1 280 ? 17.688 9.474 -7.960 1.00 95.25 280 ALA A N 1
ATOM 2152 C CA . ALA A 1 280 ? 18.627 10.128 -8.873 1.00 95.25 280 ALA A CA 1
ATOM 2153 C C . ALA A 1 280 ? 17.935 10.842 -10.050 1.00 95.25 280 ALA A C 1
ATOM 2155 O O . ALA A 1 280 ? 18.466 11.819 -10.577 1.00 95.25 280 ALA A O 1
ATOM 2156 N N . ASN A 1 281 ? 16.741 10.386 -10.441 1.00 96.56 281 ASN A N 1
ATOM 2157 C CA . ASN A 1 281 ? 15.974 10.923 -11.565 1.00 96.56 281 ASN A CA 1
ATOM 2158 C C . ASN A 1 281 ? 14.820 11.844 -11.135 1.00 96.56 281 ASN A C 1
ATOM 2160 O O . ASN A 1 281 ? 13.940 12.136 -11.941 1.00 96.56 281 ASN A O 1
ATOM 2164 N N . GLY A 1 282 ? 14.824 12.350 -9.896 1.00 96.44 282 GLY A N 1
ATOM 2165 C CA . GLY A 1 282 ? 13.895 13.398 -9.462 1.00 96.44 282 GLY A CA 1
ATOM 2166 C C . GLY A 1 282 ? 12.558 12.894 -8.919 1.00 96.44 282 GLY A C 1
ATOM 2167 O O . GLY A 1 282 ? 11.568 13.631 -8.950 1.00 96.44 282 GLY A O 1
ATOM 2168 N N . PHE A 1 283 ? 12.512 11.671 -8.399 1.00 97.44 283 PHE A N 1
ATOM 2169 C CA . PHE A 1 283 ? 11.395 11.186 -7.597 1.00 97.44 283 PHE A CA 1
ATOM 2170 C C . PHE A 1 283 ? 11.714 11.250 -6.104 1.00 97.44 283 PHE A C 1
ATOM 2172 O O . PHE A 1 283 ? 12.865 11.140 -5.690 1.00 97.44 283 PHE A O 1
ATOM 2179 N N . VAL A 1 284 ? 10.677 11.392 -5.281 1.00 94.50 284 VAL A N 1
ATOM 2180 C CA . VAL A 1 284 ? 10.788 11.329 -3.816 1.00 94.50 284 VAL A CA 1
ATOM 2181 C C . VAL A 1 284 ? 9.776 10.345 -3.250 1.00 94.50 284 VAL A C 1
ATOM 2183 O O . VAL A 1 284 ? 8.629 10.310 -3.702 1.00 94.50 284 VAL A O 1
ATOM 2186 N N . LYS A 1 285 ? 10.196 9.546 -2.265 1.00 90.12 285 LYS A N 1
ATOM 2187 C CA . LYS A 1 285 ? 9.317 8.626 -1.533 1.00 90.12 285 LYS A CA 1
ATOM 2188 C C . LYS A 1 285 ? 8.375 9.434 -0.637 1.00 90.12 285 LYS A C 1
ATOM 2190 O O . LYS A 1 285 ? 8.829 10.259 0.150 1.00 90.12 285 LYS A O 1
ATOM 2195 N N . VAL A 1 286 ? 7.072 9.212 -0.782 1.00 83.06 286 VAL A N 1
ATOM 2196 C CA . VAL A 1 286 ? 6.005 9.886 -0.014 1.00 83.06 286 VAL A CA 1
ATOM 2197 C C . VAL A 1 286 ? 5.415 8.954 1.038 1.00 83.06 286 VAL A C 1
ATOM 2199 O O . VAL A 1 286 ? 4.976 9.395 2.098 1.00 83.06 286 VAL A O 1
ATOM 2202 N N . LYS A 1 287 ? 5.388 7.663 0.716 1.00 70.94 287 LYS A N 1
ATOM 2203 C CA . LYS A 1 287 ? 4.812 6.584 1.505 1.00 70.94 287 LYS A CA 1
ATOM 2204 C C . LYS A 1 287 ? 5.720 5.376 1.387 1.00 70.94 287 LYS A C 1
ATOM 2206 O O . LYS A 1 287 ? 6.181 5.109 0.259 1.00 70.94 287 LYS A O 1
#

Nearest PDB structures (foldseek):
  4ixj-assembly2_B  TM=4.681E-01  e=3.145E-06  Clostridioides difficile
  1u6l-assembly1_B  TM=4.741E-01  e=3.844E+00  Pseudomonas aeruginosa PAO1
  2i5v-assembly1_O  TM=1.823E-01  e=8.632E-01  Borreliella burgdorferi
  6j49-assembly1_O  TM=1.742E-01  e=7.695E-01  Borreliella burgdorferi B31

pLDDT: mean 84.74, std 10.58, range [44.75, 98.0]

Solvent-accessible surface area (backbone atoms only — not comparable to full-atom values): 16017 Å² tot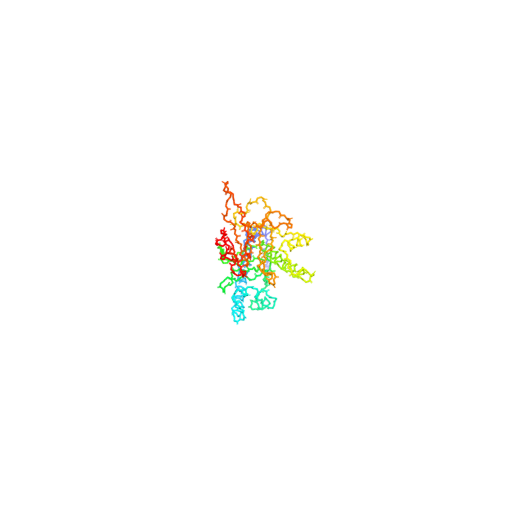al; per-residue (Å²): 137,86,82,80,81,78,77,80,76,84,72,83,52,73,65,62,53,51,54,52,51,53,53,51,49,58,51,48,67,59,46,52,64,52,51,52,53,52,51,54,51,49,52,54,50,51,38,50,51,42,42,51,40,39,51,54,23,42,38,52,52,48,58,61,36,55,80,78,38,61,81,83,45,35,45,61,57,47,55,36,70,70,44,45,51,48,24,50,64,67,28,72,50,86,43,44,80,46,69,60,58,21,56,52,96,94,36,72,39,33,38,32,30,33,29,74,88,64,50,24,32,37,39,32,73,86,44,88,66,38,69,38,81,40,78,68,55,63,69,58,51,39,50,52,54,47,51,49,52,50,43,37,46,48,42,50,51,40,35,73,71,70,35,89,71,63,50,66,51,54,34,43,35,48,44,40,73,77,77,42,56,54,66,61,48,71,75,78,26,55,89,46,96,57,52,81,53,88,70,63,32,23,46,41,70,47,54,54,38,86,92,56,50,65,55,36,34,34,20,31,74,65,89,58,41,71,72,74,50,32,28,36,34,35,42,49,82,86,27,36,29,34,40,68,43,55,50,99,86,66,48,79,38,51,42,77,52,74,51,46,53,33,57,93,76,79,23,41,85,50,73,80,51,44,69,61,52,38,47,77,70,47,31,46,79,74,74

Foldseek 3Di:
DDDDDDDPDPDDDPVNVVVVVVVVVVVCVVVVVVVVVVVVVVVLVLQLVLVVLLQVLLLVLLLVCVVPDDPLCSQVVCFDPVNLVSSCVSSVAQWHWAAGQFDDPSGRAWTWIQHPVRFIWIQHNVDVVRIDRDSPPRVQRNVQNVLQVQLLVLLVVCCVVPVVADDQLNSLQVCCVVPFFAWRDLVNCPQPLCNPPPFIKGWGWDALDSVRRNTKIFIDGDGDSDCVQFGQWIGDRNWIKGAPDADPVRRRTGFGCVCQNPVVVVHDNDCSCVVVVCVVRGIDTRD